Protein AF-I3D424-F1 (afdb_monomer_lite)

Structure (mmCIF, N/CA/C/O backbone):
data_AF-I3D424-F1
#
_entry.id   AF-I3D424-F1
#
loop_
_atom_site.group_PDB
_atom_site.id
_atom_site.type_symbol
_atom_site.label_atom_id
_atom_site.label_alt_id
_atom_site.label_comp_id
_atom_site.label_asym_id
_atom_site.label_entity_id
_atom_site.label_seq_id
_atom_site.pdbx_PDB_ins_code
_atom_site.Cartn_x
_atom_site.Cartn_y
_atom_site.Cartn_z
_atom_site.occupancy
_atom_site.B_iso_or_equiv
_atom_site.auth_seq_id
_atom_site.auth_comp_id
_atom_site.auth_asym_id
_atom_site.auth_atom_id
_atom_site.pdbx_PDB_model_num
ATOM 1 N N . MET A 1 1 ? 16.142 0.818 13.910 1.00 38.66 1 MET A N 1
ATOM 2 C CA . MET A 1 1 ? 16.338 -0.243 12.897 1.00 38.66 1 M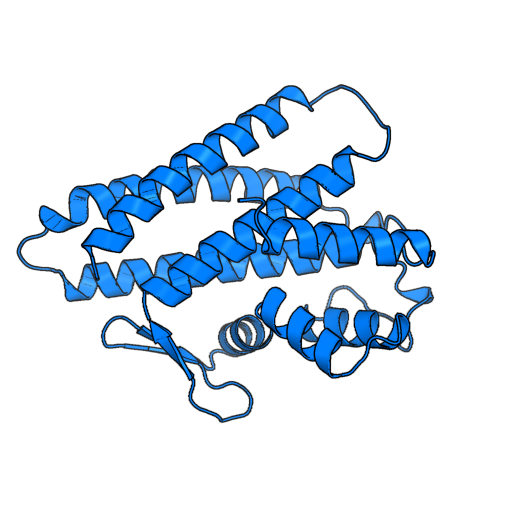ET A CA 1
ATOM 3 C C . MET A 1 1 ? 15.954 0.347 11.556 1.00 38.66 1 MET A C 1
ATOM 5 O O . MET A 1 1 ? 15.069 1.190 11.550 1.00 38.66 1 MET A O 1
ATOM 9 N N . ALA A 1 2 ? 16.638 -0.012 10.468 1.00 50.03 2 ALA A N 1
ATOM 10 C CA . ALA A 1 2 ? 16.189 0.390 9.136 1.00 50.03 2 ALA A CA 1
ATOM 11 C C . ALA A 1 2 ? 14.794 -0.201 8.895 1.00 50.03 2 ALA A C 1
ATOM 13 O O . ALA A 1 2 ? 14.579 -1.377 9.190 1.00 50.03 2 ALA A O 1
ATOM 14 N N . ASP A 1 3 ? 13.863 0.620 8.425 1.00 81.25 3 ASP A N 1
ATOM 15 C CA . ASP A 1 3 ? 12.502 0.193 8.125 1.00 81.25 3 ASP A CA 1
ATOM 16 C C . ASP A 1 3 ? 12.525 -0.850 6.992 1.00 81.25 3 ASP A C 1
ATOM 18 O O . ASP A 1 3 ? 12.982 -0.575 5.879 1.00 81.25 3 ASP A O 1
ATOM 22 N N . SER A 1 4 ? 12.095 -2.079 7.292 1.00 87.94 4 SER A N 1
ATOM 23 C CA . SER A 1 4 ? 12.144 -3.205 6.355 1.00 87.94 4 SER A CA 1
ATOM 24 C C . SER A 1 4 ? 11.227 -3.018 5.151 1.00 87.94 4 SER A C 1
ATOM 26 O O . SER A 1 4 ? 11.568 -3.483 4.064 1.00 87.94 4 SER A O 1
ATOM 28 N N . ASN A 1 5 ? 10.096 -2.329 5.324 1.00 91.38 5 ASN A N 1
ATOM 29 C CA . ASN A 1 5 ? 9.133 -2.075 4.254 1.00 91.38 5 ASN A CA 1
ATOM 30 C C . ASN A 1 5 ? 9.692 -1.050 3.270 1.00 91.38 5 ASN A C 1
ATOM 32 O O . ASN A 1 5 ? 9.680 -1.284 2.060 1.00 91.38 5 ASN A O 1
ATOM 36 N N . TYR A 1 6 ? 10.287 0.022 3.796 1.00 91.00 6 TYR A N 1
ATOM 37 C CA . TYR A 1 6 ? 11.022 1.008 3.007 1.00 91.00 6 TYR A CA 1
ATOM 38 C C . TYR A 1 6 ? 12.114 0.344 2.151 1.00 91.00 6 TYR A C 1
ATOM 40 O O . TYR A 1 6 ? 12.166 0.515 0.932 1.00 91.00 6 TYR A O 1
ATOM 48 N N . GLN A 1 7 ? 12.972 -0.472 2.777 1.00 91.06 7 GLN A N 1
ATOM 49 C CA . GLN A 1 7 ? 14.076 -1.138 2.076 1.00 91.06 7 GLN A CA 1
ATOM 50 C C . GLN A 1 7 ? 13.575 -2.136 1.027 1.00 91.06 7 GLN A C 1
ATOM 52 O O . GLN A 1 7 ? 14.129 -2.203 -0.070 1.00 91.06 7 GLN A O 1
ATOM 57 N N . ALA A 1 8 ? 12.510 -2.885 1.327 1.00 92.12 8 ALA A N 1
ATOM 58 C CA . ALA A 1 8 ? 11.913 -3.815 0.375 1.00 92.12 8 ALA A CA 1
ATOM 59 C C . ALA A 1 8 ? 11.399 -3.096 -0.881 1.00 92.12 8 ALA A C 1
ATOM 61 O O . ALA A 1 8 ? 11.635 -3.570 -1.992 1.00 92.12 8 ALA A O 1
ATOM 62 N N . VAL A 1 9 ? 10.749 -1.937 -0.725 1.00 94.75 9 VAL A N 1
ATOM 63 C CA . VAL A 1 9 ? 10.283 -1.138 -1.866 1.00 94.75 9 VAL A CA 1
ATOM 64 C C . VAL A 1 9 ? 11.445 -0.622 -2.700 1.00 94.75 9 VAL A C 1
ATOM 66 O O . VAL A 1 9 ? 11.409 -0.785 -3.917 1.00 94.75 9 VAL A O 1
ATOM 69 N N . LEU A 1 10 ? 12.498 -0.078 -2.081 1.00 92.56 10 LEU A N 1
ATOM 70 C CA . LEU A 1 10 ? 13.677 0.362 -2.832 1.00 92.56 10 LEU A CA 1
ATOM 71 C C . LEU A 1 10 ? 14.304 -0.775 -3.640 1.00 92.56 10 LEU A C 1
ATOM 73 O O . LEU A 1 10 ? 14.641 -0.580 -4.804 1.00 92.56 10 LEU A O 1
ATOM 77 N N . VAL A 1 11 ? 14.426 -1.972 -3.058 1.00 91.69 11 VAL A N 1
ATOM 78 C CA . VAL A 1 11 ? 14.934 -3.150 -3.778 1.00 91.69 11 VAL A CA 1
ATOM 79 C C . VAL A 1 11 ? 14.054 -3.473 -4.986 1.00 91.69 11 VAL A C 1
ATOM 81 O O . VAL A 1 11 ? 14.581 -3.654 -6.078 1.00 91.69 11 VAL A O 1
ATOM 84 N N . ILE A 1 12 ? 12.726 -3.483 -4.830 1.00 93.12 12 ILE A N 1
ATOM 85 C CA . ILE A 1 12 ? 11.792 -3.760 -5.934 1.00 93.12 12 ILE A CA 1
ATOM 86 C C . ILE A 1 12 ? 11.906 -2.704 -7.043 1.00 93.12 12 ILE A C 1
ATOM 88 O O . ILE A 1 12 ? 11.931 -3.054 -8.223 1.00 93.12 12 ILE A O 1
ATOM 92 N N . LEU A 1 13 ? 11.971 -1.419 -6.690 1.00 93.31 13 LEU A N 1
ATOM 93 C CA . LEU A 1 13 ? 12.069 -0.326 -7.662 1.00 93.31 13 LEU A CA 1
ATOM 94 C C . LEU A 1 13 ? 13.410 -0.348 -8.409 1.00 93.31 13 LEU A C 1
ATOM 96 O O . LEU A 1 13 ? 13.433 -0.243 -9.636 1.00 93.31 13 LEU A O 1
ATOM 100 N N . ASN A 1 14 ? 14.509 -0.585 -7.693 1.00 91.88 14 ASN A N 1
ATOM 101 C CA . ASN A 1 14 ? 15.835 -0.740 -8.288 1.00 91.88 14 ASN A CA 1
ATOM 102 C C . ASN A 1 14 ? 15.910 -1.973 -9.199 1.00 91.88 14 ASN A C 1
ATOM 104 O O . ASN A 1 14 ? 16.497 -1.907 -10.276 1.00 91.88 14 ASN A O 1
ATOM 108 N N . ASP A 1 15 ? 15.281 -3.085 -8.815 1.00 89.88 15 ASP A N 1
ATOM 109 C CA . ASP A 1 15 ? 15.173 -4.282 -9.650 1.00 89.88 15 ASP A CA 1
ATOM 110 C C . ASP A 1 15 ? 14.418 -3.992 -10.958 1.00 89.88 15 ASP A C 1
ATOM 112 O O . ASP A 1 15 ? 14.856 -4.409 -12.035 1.00 89.88 15 ASP A O 1
ATOM 116 N N . ILE A 1 16 ? 13.291 -3.271 -10.880 1.00 90.69 16 ILE A N 1
ATOM 117 C CA . ILE A 1 16 ? 12.498 -2.835 -12.043 1.00 90.69 16 ILE A CA 1
ATOM 118 C C . ILE A 1 16 ? 13.364 -1.998 -12.992 1.00 90.69 16 ILE A C 1
ATOM 120 O O . ILE A 1 16 ? 13.364 -2.238 -14.205 1.00 90.69 16 ILE A O 1
ATOM 124 N N . GLU A 1 17 ? 14.119 -1.039 -12.457 1.00 90.19 17 GLU A N 1
ATOM 125 C CA . GLU A 1 17 ? 15.008 -0.182 -13.240 1.00 90.19 17 GLU A CA 1
ATOM 126 C C . GLU A 1 17 ? 16.156 -0.973 -13.880 1.00 90.19 17 GLU A C 1
ATOM 128 O O . GLU A 1 17 ? 16.345 -0.910 -15.097 1.00 90.19 17 GLU A O 1
ATOM 133 N N . ALA A 1 18 ? 16.860 -1.793 -13.095 1.00 90.50 18 ALA A N 1
ATOM 134 C CA . ALA A 1 18 ? 17.986 -2.606 -13.553 1.00 90.50 18 ALA A CA 1
ATOM 135 C C . ALA A 1 18 ? 17.596 -3.604 -14.658 1.00 90.50 18 ALA A C 1
ATOM 137 O O . ALA A 1 18 ? 18.415 -3.940 -15.514 1.00 90.50 18 ALA A O 1
ATOM 138 N N . ASN A 1 19 ? 16.337 -4.051 -14.680 1.00 89.56 19 ASN A N 1
ATOM 139 C CA . ASN A 1 19 ? 15.798 -4.940 -15.712 1.00 89.56 19 ASN A CA 1
ATOM 140 C C . ASN A 1 19 ? 15.199 -4.193 -16.920 1.00 89.56 19 ASN A C 1
ATOM 142 O O . ASN A 1 19 ? 14.552 -4.809 -17.772 1.00 89.56 19 ASN A O 1
ATOM 146 N N . GLY A 1 20 ? 15.389 -2.871 -17.012 1.00 87.56 20 GLY A N 1
ATOM 147 C CA . GLY A 1 20 ? 14.910 -2.051 -18.126 1.00 87.56 20 GLY A CA 1
ATOM 148 C C . GLY A 1 20 ? 13.384 -1.974 -18.218 1.00 87.56 20 GLY A C 1
ATOM 149 O O . GLY A 1 20 ? 12.838 -1.710 -19.293 1.00 87.56 20 GLY A O 1
ATOM 150 N N . LEU A 1 21 ? 12.679 -2.240 -17.113 1.00 90.88 21 LEU A N 1
ATOM 151 C CA . LEU A 1 21 ? 11.226 -2.099 -17.038 1.00 90.88 21 LEU A CA 1
ATOM 152 C C . LEU A 1 21 ? 10.803 -0.671 -16.721 1.00 90.88 21 LEU A C 1
ATOM 154 O O . LEU A 1 21 ? 9.616 -0.377 -16.816 1.00 90.88 21 LEU A O 1
ATOM 158 N N . TYR A 1 22 ? 11.734 0.214 -16.378 1.00 91.31 22 TYR A N 1
ATOM 159 C CA . TYR A 1 22 ? 11.435 1.621 -16.179 1.00 91.31 22 TYR A CA 1
ATOM 160 C C . TYR A 1 22 ? 11.108 2.328 -17.502 1.00 91.31 22 TYR A C 1
ATOM 162 O O . TYR A 1 22 ? 11.844 2.239 -18.488 1.00 91.31 22 TYR A O 1
ATOM 170 N N . LYS A 1 23 ? 10.000 3.067 -17.511 1.00 88.25 23 LYS A N 1
ATOM 171 C CA . LYS A 1 23 ? 9.660 4.068 -18.523 1.00 88.25 23 LYS A CA 1
ATOM 172 C C . LYS A 1 23 ? 8.665 5.044 -17.919 1.00 88.25 23 LYS A C 1
ATOM 174 O O . LYS A 1 23 ? 7.568 4.643 -17.556 1.00 88.25 23 LYS A O 1
ATOM 179 N N . PHE A 1 24 ? 9.019 6.325 -17.913 1.00 89.06 24 PHE A N 1
ATOM 180 C CA . PHE A 1 24 ? 8.100 7.378 -17.501 1.00 89.06 24 PHE A CA 1
ATOM 181 C C . PHE A 1 24 ? 6.961 7.563 -18.519 1.00 89.06 24 PHE A C 1
ATOM 183 O O . PHE A 1 24 ? 7.176 8.015 -19.650 1.00 89.06 24 PHE A O 1
ATOM 190 N N . ASN A 1 25 ? 5.742 7.231 -18.110 1.00 85.94 25 ASN A N 1
ATOM 191 C CA . ASN A 1 25 ? 4.521 7.344 -18.894 1.00 85.94 25 ASN A CA 1
ATOM 192 C C . ASN A 1 25 ? 3.802 8.651 -18.546 1.00 85.94 25 ASN A C 1
ATOM 194 O O . ASN A 1 25 ? 3.043 8.728 -17.583 1.00 85.94 25 ASN A O 1
ATOM 198 N N . LYS A 1 26 ? 4.023 9.680 -19.371 1.00 85.19 26 LYS A N 1
ATOM 199 C CA . LYS A 1 26 ? 3.403 11.009 -19.209 1.00 85.19 26 LYS A CA 1
ATOM 200 C C . LYS A 1 26 ? 1.873 10.986 -19.212 1.00 85.19 26 LYS A C 1
ATOM 202 O O . LYS A 1 2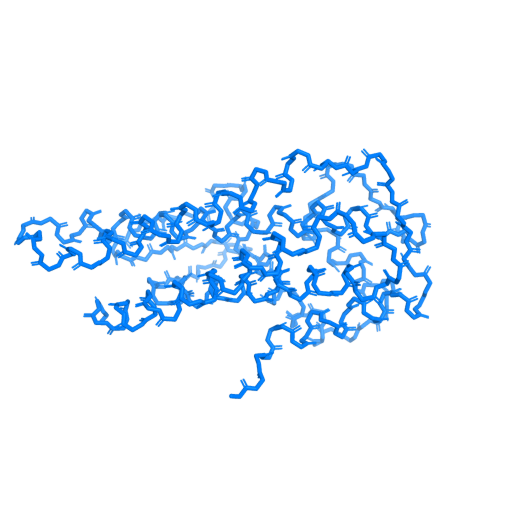6 ? 1.274 11.869 -18.623 1.00 85.19 26 LYS A O 1
ATOM 207 N N . GLU A 1 27 ? 1.269 10.006 -19.877 1.00 86.88 27 GLU A N 1
ATOM 208 C CA . GLU A 1 27 ? -0.188 9.837 -19.951 1.00 86.88 27 GLU A CA 1
ATOM 209 C C . GLU A 1 27 ? -0.823 9.595 -18.577 1.00 86.88 27 GLU A C 1
ATOM 211 O O . GLU A 1 27 ? -1.897 10.112 -18.305 1.00 86.88 27 GLU A O 1
ATOM 216 N N . TYR A 1 28 ? -0.127 8.880 -17.689 1.00 85.88 28 TYR A N 1
ATOM 217 C CA . TYR A 1 28 ? -0.598 8.605 -16.329 1.00 85.88 28 TYR A CA 1
ATOM 218 C C . TYR A 1 28 ? -0.073 9.613 -15.299 1.00 85.88 28 TYR A C 1
ATOM 220 O O . TYR A 1 28 ? -0.350 9.476 -14.108 1.00 85.88 28 TYR A O 1
ATOM 228 N N . HIS A 1 29 ? 0.726 10.596 -15.729 1.00 86.62 29 HIS A N 1
ATOM 229 C CA . HIS A 1 29 ? 1.317 11.578 -14.831 1.00 86.62 29 HIS A CA 1
ATOM 230 C C . HIS A 1 29 ? 0.291 12.644 -14.448 1.00 86.62 29 HIS A C 1
ATOM 232 O O . HIS A 1 29 ? -0.163 13.421 -15.285 1.00 86.62 29 HIS A O 1
ATOM 238 N N . ASP A 1 30 ? -0.013 12.697 -13.158 1.00 86.19 30 ASP A N 1
ATOM 239 C CA . ASP A 1 30 ? -1.069 13.518 -12.578 1.00 86.19 30 ASP A CA 1
ATOM 240 C C . ASP A 1 30 ? -0.497 14.286 -11.377 1.00 86.19 30 ASP A C 1
ATOM 242 O O . ASP A 1 30 ? -0.632 13.871 -10.228 1.00 86.19 30 ASP A O 1
ATOM 246 N N . GLU A 1 31 ? 0.247 15.365 -11.654 1.00 85.62 31 GLU A N 1
ATOM 247 C CA . GLU A 1 31 ? 0.952 16.150 -10.621 1.00 85.62 31 GLU A CA 1
ATOM 248 C C . GLU A 1 31 ? -0.016 16.665 -9.546 1.00 85.62 31 GLU A C 1
ATOM 250 O O . GLU A 1 31 ? 0.303 16.624 -8.358 1.00 85.62 31 GLU A O 1
ATOM 255 N N . GLU A 1 32 ? -1.211 17.099 -9.952 1.00 88.81 32 GLU A N 1
ATOM 256 C CA . GLU A 1 32 ? -2.235 17.613 -9.043 1.00 88.81 32 GLU A CA 1
ATOM 257 C C . GLU A 1 32 ? -2.730 16.528 -8.081 1.00 88.81 32 GLU A C 1
ATOM 259 O O . GLU A 1 32 ? -2.816 16.779 -6.879 1.00 88.81 32 GLU A O 1
ATOM 264 N N . PHE A 1 33 ? -2.963 15.301 -8.558 1.00 90.38 33 PHE A N 1
ATOM 265 C CA . PHE A 1 33 ? -3.297 14.178 -7.682 1.00 90.38 33 PHE A CA 1
ATOM 266 C C . PHE A 1 33 ? -2.232 13.929 -6.609 1.00 90.38 33 PHE A C 1
ATOM 268 O O . PHE A 1 33 ? -2.583 13.761 -5.441 1.00 90.38 33 PHE A O 1
ATOM 275 N N . PHE A 1 34 ? -0.942 13.915 -6.967 1.00 87.94 34 PHE A N 1
ATOM 276 C CA . PHE A 1 34 ? 0.122 13.663 -5.985 1.00 87.94 34 PHE A CA 1
ATOM 277 C C . PHE A 1 34 ? 0.274 14.813 -4.989 1.00 87.94 34 PHE A C 1
ATOM 279 O O . PHE A 1 34 ? 0.446 14.551 -3.800 1.00 87.94 34 PHE A O 1
ATOM 286 N N . ILE A 1 35 ? 0.161 16.068 -5.438 1.00 86.50 35 ILE A N 1
ATOM 287 C CA . ILE A 1 35 ? 0.154 17.234 -4.541 1.00 86.50 35 ILE A CA 1
ATOM 288 C C . ILE A 1 35 ? -1.008 17.123 -3.548 1.00 86.50 35 ILE A C 1
ATOM 290 O O . ILE A 1 35 ? -0.788 17.187 -2.339 1.00 86.50 35 ILE A O 1
ATOM 294 N N . ASN A 1 36 ? -2.220 16.867 -4.046 1.00 90.62 36 ASN A N 1
ATOM 295 C CA . ASN A 1 36 ? -3.409 16.713 -3.212 1.00 90.62 36 ASN A CA 1
ATOM 296 C C . ASN A 1 36 ? -3.266 15.545 -2.226 1.00 90.62 36 ASN A C 1
ATOM 298 O O . ASN A 1 36 ? -3.691 15.650 -1.077 1.00 90.62 36 ASN A O 1
ATOM 302 N N . PHE A 1 37 ? -2.648 14.438 -2.646 1.00 93.00 37 PHE A N 1
ATOM 303 C CA . PHE A 1 37 ? -2.413 13.295 -1.771 1.00 93.00 37 PHE A CA 1
ATOM 304 C C . PHE A 1 37 ? -1.422 13.610 -0.643 1.00 93.00 37 PHE A C 1
ATOM 306 O O . PHE A 1 37 ? -1.684 13.264 0.506 1.00 93.00 37 PHE A O 1
ATOM 313 N N . ILE A 1 38 ? -0.321 14.304 -0.938 1.00 87.88 38 ILE A N 1
ATOM 314 C CA . ILE A 1 38 ? 0.661 14.721 0.075 1.00 87.88 38 ILE A CA 1
ATOM 315 C C . ILE A 1 38 ? 0.011 15.668 1.099 1.00 87.88 38 ILE A C 1
ATOM 317 O O . ILE A 1 38 ? 0.221 15.540 2.309 1.00 87.88 38 ILE A O 1
ATOM 321 N N . GLU A 1 39 ? -0.822 16.604 0.639 1.00 88.44 39 GLU A N 1
ATOM 322 C CA . GLU A 1 39 ? -1.582 17.492 1.526 1.00 88.44 39 GLU A CA 1
ATOM 323 C C . GLU A 1 39 ? -2.615 16.733 2.370 1.00 88.44 39 GLU A C 1
ATOM 325 O O . GLU A 1 39 ? -2.766 17.013 3.569 1.00 88.44 39 GLU A O 1
ATOM 330 N N . PHE A 1 40 ? -3.295 15.750 1.771 1.00 91.00 40 PHE A N 1
ATOM 331 C CA . PHE A 1 40 ? -4.183 14.830 2.476 1.00 91.00 40 PHE A CA 1
ATOM 332 C C . PHE A 1 40 ? -3.430 14.072 3.568 1.00 91.00 40 PHE A C 1
ATOM 334 O O . PHE A 1 40 ? -3.885 14.071 4.707 1.00 91.00 40 PHE A O 1
ATOM 341 N N . GLU A 1 41 ? -2.278 13.475 3.264 1.00 89.25 41 GLU A N 1
ATOM 342 C CA . GLU A 1 41 ? -1.503 12.677 4.214 1.00 89.25 41 GLU A CA 1
ATOM 343 C C . GLU A 1 41 ? -1.097 13.512 5.436 1.00 89.25 41 GLU A C 1
ATOM 345 O O . GLU A 1 41 ? -1.269 13.091 6.587 1.00 89.25 41 GLU A O 1
ATOM 350 N N . LYS A 1 42 ? -0.645 14.748 5.191 1.00 86.31 42 LYS A N 1
ATOM 351 C CA . LYS A 1 42 ? -0.282 15.701 6.245 1.00 86.31 42 LYS A CA 1
ATOM 352 C C . LYS A 1 42 ? -1.489 16.096 7.082 1.00 86.31 42 LYS A C 1
ATOM 354 O O . LYS A 1 42 ? -1.409 16.145 8.310 1.00 86.31 42 LYS A O 1
ATOM 359 N N . SER A 1 43 ? -2.608 16.401 6.436 1.00 88.12 43 SER A N 1
ATOM 360 C CA . SER A 1 43 ? -3.826 16.825 7.128 1.00 88.12 43 SER A CA 1
ATOM 361 C C . SER A 1 43 ? -4.443 15.686 7.935 1.00 88.12 43 SER A C 1
ATOM 363 O O . SER A 1 43 ? -4.833 15.894 9.086 1.00 88.12 43 SER A O 1
ATOM 365 N N . PHE A 1 44 ? -4.493 14.485 7.357 1.00 89.81 44 PHE A N 1
ATOM 366 C CA . PHE A 1 44 ? -4.989 13.277 7.999 1.00 89.81 44 PHE A CA 1
ATOM 367 C C . PHE A 1 44 ? -4.163 12.958 9.234 1.00 89.81 44 PHE A C 1
ATOM 369 O O . PHE A 1 44 ? -4.728 12.883 10.317 1.00 89.81 44 PHE A O 1
ATOM 376 N N . THR A 1 45 ? -2.839 12.854 9.106 1.00 83.75 45 THR A N 1
ATOM 377 C CA . THR A 1 45 ? -1.976 12.464 10.227 1.00 83.75 45 THR A CA 1
ATOM 378 C C . THR A 1 45 ? -2.108 13.440 11.396 1.00 83.75 45 THR A C 1
ATOM 380 O O . THR A 1 45 ? -2.384 13.022 12.518 1.00 83.75 45 THR A O 1
ATOM 383 N N . ASN A 1 46 ? -2.042 14.746 11.124 1.00 84.12 46 ASN A N 1
ATOM 384 C CA . ASN A 1 46 ? -2.240 15.785 12.138 1.00 84.12 46 ASN A CA 1
ATOM 385 C C . ASN A 1 46 ? -3.616 15.718 12.816 1.00 84.12 46 ASN A C 1
ATOM 387 O O . ASN A 1 46 ? -3.746 15.966 14.018 1.00 84.12 46 ASN A O 1
ATOM 391 N N . SER A 1 47 ? -4.670 15.477 12.037 1.00 85.69 47 SER A N 1
ATOM 392 C CA . SER A 1 47 ? -6.044 15.504 12.545 1.00 85.69 47 SER A CA 1
ATOM 393 C C . SER A 1 47 ? -6.366 14.231 13.313 1.00 85.69 47 SER A C 1
ATOM 395 O O . SER A 1 47 ? -6.922 14.299 14.407 1.00 85.69 47 SER A O 1
ATOM 397 N N . PHE A 1 48 ? -5.968 13.084 12.771 1.00 86.50 48 PHE A N 1
ATOM 398 C CA . PHE A 1 48 ? -6.147 11.778 13.380 1.00 86.50 48 PHE A CA 1
ATOM 399 C C . PHE A 1 48 ? -5.361 11.672 14.684 1.00 86.50 48 PHE A C 1
ATOM 401 O O . PHE A 1 48 ? -5.920 11.242 15.688 1.00 86.50 48 PHE A O 1
ATOM 408 N N . GLU A 1 49 ? -4.129 12.193 14.726 1.00 81.69 49 GLU A N 1
ATOM 409 C CA . GLU A 1 49 ? -3.377 12.320 15.971 1.00 81.69 49 GLU A CA 1
ATOM 410 C C . GLU A 1 49 ? -4.197 13.064 17.023 1.00 81.69 49 GLU A C 1
ATOM 412 O O . GLU A 1 49 ? -4.430 12.510 18.092 1.00 81.69 49 GLU A O 1
ATOM 417 N N . LYS A 1 50 ? -4.700 14.270 16.713 1.00 82.50 50 LYS A N 1
ATOM 418 C CA . LYS A 1 50 ? -5.526 15.087 17.626 1.00 82.50 50 LYS A CA 1
ATOM 419 C C . LYS A 1 50 ? -6.771 14.362 18.128 1.00 82.50 50 LYS A C 1
ATOM 421 O O . LYS A 1 50 ? -7.115 14.536 19.297 1.00 82.50 50 LYS A O 1
ATOM 426 N N . VAL A 1 51 ? -7.442 13.595 17.268 1.00 81.00 51 VAL A N 1
ATOM 427 C CA . VAL A 1 51 ? -8.604 12.778 17.649 1.00 81.00 51 VAL A CA 1
ATOM 428 C C . VAL A 1 51 ? -8.179 11.712 18.654 1.00 81.00 51 VAL A C 1
ATOM 430 O O . VAL A 1 51 ? -8.730 11.654 19.750 1.00 81.00 51 VAL A O 1
ATOM 433 N N . ILE A 1 52 ? -7.130 10.954 18.335 1.00 77.75 52 ILE A N 1
ATOM 434 C CA . ILE A 1 52 ? -6.589 9.910 19.206 1.00 77.75 52 ILE A CA 1
ATOM 435 C C . ILE A 1 52 ? -6.071 10.486 20.534 1.00 77.75 52 ILE A C 1
ATOM 437 O O . ILE A 1 52 ? -6.267 9.875 21.576 1.00 77.75 52 ILE A O 1
ATOM 441 N N . GLN A 1 53 ? -5.483 11.691 20.569 1.00 76.75 53 GLN A N 1
ATOM 442 C CA . GLN A 1 53 ? -5.046 12.303 21.839 1.00 76.75 53 GLN A CA 1
ATOM 443 C C . GLN A 1 53 ? -6.203 12.597 22.798 1.00 76.75 53 GLN A C 1
ATOM 445 O O . GLN A 1 53 ? -5.980 12.721 23.999 1.00 76.75 53 GLN A O 1
ATOM 450 N N . LYS A 1 54 ? -7.402 12.806 22.258 1.00 78.19 54 LYS A N 1
ATOM 451 C CA . LYS A 1 54 ? -8.587 13.195 23.021 1.00 78.19 54 LYS A CA 1
ATOM 452 C C . LYS A 1 54 ? -9.496 12.012 23.319 1.00 78.19 54 LYS A C 1
ATOM 454 O O . LYS A 1 54 ? -10.529 12.222 23.937 1.00 78.19 54 LYS A O 1
ATOM 459 N N . ILE A 1 55 ? -9.123 10.804 22.903 1.00 73.50 55 ILE A N 1
ATOM 460 C CA . ILE A 1 55 ? -9.972 9.616 22.985 1.00 73.50 55 ILE A CA 1
ATOM 461 C C . ILE A 1 55 ? -10.424 9.306 24.419 1.00 73.50 55 ILE A C 1
ATOM 463 O O . ILE A 1 55 ? -11.601 9.048 24.642 1.00 73.50 55 ILE A O 1
ATOM 467 N N . ASP A 1 56 ? -9.532 9.471 25.400 1.00 66.69 56 ASP A N 1
ATOM 468 C CA . ASP A 1 56 ? -9.829 9.256 26.822 1.00 66.69 56 ASP A CA 1
ATOM 469 C C . ASP A 1 56 ? -10.806 10.298 27.396 1.00 66.69 56 ASP A C 1
ATOM 471 O O . ASP A 1 56 ? -11.397 10.080 28.448 1.00 66.69 56 ASP A O 1
ATOM 475 N N . ALA A 1 57 ? -10.988 11.438 26.719 1.00 73.69 57 ALA A N 1
ATOM 476 C CA . ALA A 1 57 ? -11.933 12.474 27.134 1.00 73.69 57 ALA A CA 1
ATOM 477 C C . ALA A 1 57 ? -13.381 12.167 26.711 1.00 73.69 57 ALA A C 1
ATOM 479 O O . ALA A 1 57 ? -14.301 12.866 27.135 1.00 73.69 57 ALA A O 1
ATOM 480 N N . PHE A 1 58 ? -13.599 11.145 25.880 1.00 69.56 58 PHE A N 1
ATOM 481 C CA . PHE A 1 58 ? -14.927 10.702 25.473 1.00 69.56 58 PHE A CA 1
ATOM 482 C C . PHE A 1 58 ? -15.396 9.563 26.393 1.00 69.56 58 PHE A C 1
ATOM 484 O O . PHE A 1 58 ? -15.359 8.389 26.037 1.00 69.56 58 PHE A O 1
ATOM 491 N N . GLU A 1 59 ? -15.838 9.908 27.606 1.00 60.78 59 GLU A N 1
ATOM 492 C CA . GLU A 1 59 ? -16.193 8.951 28.673 1.00 60.78 59 GLU A CA 1
ATOM 493 C C . GLU A 1 59 ? -17.364 7.988 28.339 1.00 60.78 59 GLU A C 1
ATOM 495 O O . GLU A 1 59 ? -17.607 7.056 29.102 1.00 60.78 59 GLU A O 1
ATOM 500 N N . THR A 1 60 ? -18.104 8.175 27.232 1.00 58.56 60 THR A N 1
ATOM 501 C CA . THR A 1 60 ? -19.349 7.420 26.937 1.00 58.56 60 THR A CA 1
ATOM 502 C C . THR A 1 60 ? -19.518 6.887 25.501 1.00 58.56 60 THR A C 1
ATOM 504 O O . THR A 1 60 ? -20.548 6.282 25.227 1.00 58.56 60 THR A O 1
ATOM 507 N N . GLU A 1 61 ? -18.527 7.018 24.608 1.00 68.81 61 GLU A N 1
ATOM 508 C CA . GLU A 1 61 ? -18.666 6.694 23.161 1.00 68.81 61 GLU A CA 1
ATOM 509 C C . GLU A 1 61 ? -17.492 5.856 22.610 1.00 68.81 61 GLU A C 1
ATOM 511 O O . GLU A 1 61 ? -17.010 6.044 21.490 1.00 68.81 61 GLU A O 1
ATOM 516 N N . LYS A 1 62 ? -16.949 4.950 23.433 1.00 72.62 62 LYS A N 1
ATOM 517 C CA . LYS A 1 62 ? -15.730 4.201 23.084 1.00 72.62 62 LYS A CA 1
ATOM 518 C C . LYS A 1 62 ? -15.904 3.371 21.805 1.00 72.62 62 LYS A C 1
ATOM 520 O O . LYS A 1 62 ? -14.998 3.353 20.975 1.00 72.62 62 LYS A O 1
ATOM 525 N N . ASP A 1 63 ? -17.054 2.726 21.622 1.00 78.81 63 ASP A N 1
ATOM 526 C CA . ASP A 1 63 ? -17.306 1.853 20.471 1.00 78.81 63 ASP A CA 1
ATOM 527 C C . ASP A 1 63 ? -17.452 2.654 19.167 1.00 78.81 63 ASP A C 1
ATOM 529 O O . ASP A 1 63 ? -16.913 2.263 18.128 1.00 78.81 63 ASP A O 1
ATOM 533 N N . GLU A 1 64 ? -18.105 3.816 19.217 1.00 81.81 64 GLU A N 1
ATOM 534 C CA . GLU A 1 64 ? -18.244 4.740 18.090 1.00 81.81 64 GLU A CA 1
ATOM 535 C C . GLU A 1 64 ? -16.889 5.302 17.655 1.00 81.81 64 GLU A C 1
ATOM 537 O O . GLU A 1 64 ? -16.603 5.411 16.458 1.00 81.81 64 GLU A O 1
ATOM 542 N N . ILE A 1 65 ? -16.023 5.624 18.615 1.00 81.19 65 ILE A N 1
ATOM 543 C CA . ILE A 1 65 ? -14.696 6.159 18.315 1.00 81.19 65 ILE A CA 1
ATOM 544 C C . ILE A 1 65 ? -13.786 5.076 17.750 1.00 81.19 65 ILE A C 1
ATOM 546 O O . ILE A 1 65 ? -13.046 5.335 16.800 1.00 81.19 65 ILE A O 1
ATOM 550 N N . VAL A 1 66 ? -13.852 3.855 18.282 1.00 81.94 66 VAL A N 1
ATOM 551 C CA . VAL A 1 66 ? -13.114 2.725 17.714 1.00 81.94 66 VAL A CA 1
ATOM 552 C C . VAL A 1 66 ? -13.601 2.445 16.288 1.00 81.94 66 VAL A C 1
ATOM 554 O O . VAL A 1 66 ? -12.775 2.272 15.392 1.00 81.94 66 VAL A O 1
ATOM 557 N N . PHE A 1 67 ? -14.913 2.479 16.031 1.00 86.69 67 PHE A N 1
ATOM 558 C CA . PHE A 1 67 ? -15.450 2.370 14.672 1.00 86.69 67 PHE A CA 1
ATOM 559 C C . PHE A 1 67 ? -14.894 3.466 13.751 1.00 86.69 67 PHE A C 1
ATOM 561 O O . PHE A 1 67 ? -14.415 3.169 12.653 1.00 86.69 67 PHE A O 1
ATOM 568 N N . PHE A 1 68 ? -14.906 4.724 14.203 1.00 87.19 68 PHE A N 1
ATOM 569 C CA . PHE A 1 68 ? -14.341 5.848 13.458 1.00 87.19 68 PHE A CA 1
ATOM 570 C C . PHE A 1 68 ? -12.845 5.658 13.175 1.00 87.19 68 PHE A C 1
ATOM 572 O O . PHE A 1 68 ? -12.398 5.925 12.057 1.00 87.19 68 PHE A O 1
ATOM 579 N N . ALA A 1 69 ? -12.075 5.176 14.153 1.00 87.75 69 ALA A N 1
ATOM 580 C CA . ALA A 1 69 ? -10.647 4.920 14.012 1.00 87.75 69 ALA A CA 1
ATOM 581 C C . ALA A 1 69 ? -10.367 3.830 12.971 1.00 87.75 69 ALA A C 1
ATOM 583 O O . ALA A 1 69 ? -9.574 4.055 12.055 1.00 87.75 69 ALA A O 1
ATOM 584 N N . VAL A 1 70 ? -11.076 2.699 13.052 1.00 90.69 70 VAL A N 1
ATOM 585 C CA . VAL A 1 70 ? -10.962 1.598 12.083 1.00 90.69 70 VAL A CA 1
ATOM 586 C C . VAL A 1 70 ? -11.329 2.074 10.679 1.00 90.69 70 VAL A C 1
ATOM 588 O O . VAL A 1 70 ? -10.568 1.865 9.737 1.00 90.69 70 VAL A O 1
ATOM 591 N N . TYR A 1 71 ? -12.459 2.767 10.522 1.00 91.94 71 TYR A N 1
ATOM 592 C CA . TYR A 1 71 ? -12.885 3.274 9.218 1.00 91.94 71 TYR A CA 1
ATOM 593 C C . TYR A 1 71 ? -11.881 4.280 8.633 1.00 91.94 71 TYR A C 1
ATOM 595 O O . TYR A 1 71 ? -11.543 4.215 7.450 1.00 91.94 71 TYR A O 1
ATOM 603 N N . SER A 1 72 ? -11.360 5.184 9.464 1.00 92.50 72 SER A N 1
ATOM 604 C CA . SER A 1 72 ? -10.392 6.201 9.044 1.00 92.50 72 SER A CA 1
ATOM 605 C C . SER A 1 72 ? -9.064 5.587 8.604 1.00 92.50 72 SER A C 1
ATOM 607 O O . SER A 1 72 ? -8.550 5.952 7.547 1.00 92.50 72 SER A O 1
ATOM 609 N N . LEU A 1 73 ? -8.520 4.635 9.370 1.00 92.69 73 LEU A N 1
ATOM 610 C CA . LEU A 1 73 ? -7.285 3.936 9.005 1.00 92.69 73 LEU A CA 1
ATOM 611 C C . LEU A 1 73 ? -7.477 3.059 7.764 1.00 92.69 73 LEU A C 1
ATOM 613 O O . LEU A 1 73 ? -6.620 3.063 6.885 1.00 92.69 73 LEU A O 1
ATOM 617 N N . MET A 1 74 ? -8.631 2.400 7.621 1.00 95.00 74 MET A N 1
ATOM 618 C CA . MET A 1 74 ? -8.970 1.635 6.417 1.00 95.00 74 MET A CA 1
ATOM 619 C C . MET A 1 74 ? -8.920 2.518 5.165 1.00 95.00 74 MET A C 1
ATOM 621 O O . MET A 1 74 ? -8.327 2.135 4.153 1.00 95.00 74 MET A O 1
ATOM 625 N N . LEU A 1 75 ? -9.521 3.710 5.229 1.00 94.56 75 LEU A N 1
ATOM 626 C CA . LEU A 1 75 ? -9.474 4.669 4.128 1.00 94.56 75 LEU A CA 1
ATOM 627 C C . LEU A 1 75 ? -8.056 5.182 3.877 1.00 94.56 75 LEU A C 1
ATOM 629 O O . LEU A 1 75 ? -7.651 5.263 2.721 1.00 94.56 75 LEU A O 1
ATOM 633 N N . TYR A 1 76 ? -7.295 5.490 4.927 1.00 94.75 76 TYR A N 1
ATOM 634 C CA . TYR A 1 76 ? -5.908 5.937 4.803 1.00 94.75 76 TYR A CA 1
ATOM 635 C C . TYR A 1 76 ? -5.037 4.898 4.086 1.00 94.75 76 TYR A C 1
ATOM 637 O O . TYR A 1 76 ? -4.366 5.238 3.108 1.00 94.75 76 TYR A O 1
ATOM 645 N N . VAL A 1 77 ? -5.113 3.628 4.505 1.00 96.44 77 VAL A N 1
ATOM 646 C CA . VAL A 1 77 ? -4.416 2.508 3.857 1.00 96.44 77 VAL A CA 1
ATOM 647 C C . VAL A 1 77 ? -4.846 2.393 2.397 1.00 96.44 77 VAL A C 1
ATOM 649 O O . VAL A 1 77 ? -4.010 2.411 1.495 1.00 96.44 77 VAL A O 1
ATOM 652 N N . ASN A 1 78 ? -6.153 2.353 2.132 1.00 96.62 78 ASN A N 1
ATOM 653 C CA . ASN A 1 78 ? -6.670 2.210 0.774 1.00 96.62 78 ASN A CA 1
ATOM 654 C C . ASN A 1 78 ? -6.245 3.366 -0.156 1.00 96.62 78 ASN A C 1
ATOM 656 O O . ASN A 1 78 ? -5.925 3.116 -1.319 1.00 96.62 78 ASN A O 1
ATOM 660 N N . SER A 1 79 ? -6.194 4.604 0.341 1.00 96.50 79 SER A N 1
ATOM 661 C CA . SER A 1 79 ? -5.725 5.764 -0.429 1.00 96.50 79 SER A CA 1
ATOM 662 C C . SER A 1 79 ? -4.246 5.642 -0.816 1.00 96.50 79 SER A C 1
ATOM 664 O O . SER A 1 79 ? -3.899 5.918 -1.962 1.00 96.50 79 SER A O 1
ATOM 666 N N . HIS A 1 80 ? -3.375 5.146 0.071 1.00 97.38 80 HIS A N 1
ATOM 667 C CA . HIS A 1 80 ? -1.970 4.885 -0.284 1.00 97.38 80 HIS A CA 1
ATOM 668 C C . HIS A 1 80 ? -1.843 3.797 -1.353 1.00 97.38 80 HIS A C 1
ATOM 670 O O . HIS A 1 80 ? -1.071 3.933 -2.299 1.00 97.38 80 HIS A O 1
ATOM 676 N N . LEU A 1 81 ? -2.641 2.731 -1.259 1.00 97.81 81 LEU A N 1
ATOM 677 C CA . LEU A 1 81 ? -2.631 1.664 -2.261 1.00 97.81 81 LEU A CA 1
ATOM 678 C C . LEU A 1 81 ? -3.080 2.172 -3.645 1.00 97.81 81 LEU A C 1
ATOM 680 O O . LEU A 1 81 ? -2.562 1.711 -4.663 1.00 97.81 81 LEU A O 1
ATOM 684 N N . GLN A 1 82 ? -3.983 3.158 -3.707 1.00 95.19 82 GLN A N 1
ATOM 685 C CA . GLN A 1 82 ? -4.323 3.851 -4.959 1.00 95.19 82 GLN A CA 1
ATOM 686 C C . GLN A 1 82 ? -3.153 4.682 -5.501 1.00 95.19 82 GLN A C 1
ATOM 688 O O . GLN A 1 82 ? -2.900 4.680 -6.707 1.00 95.19 82 GLN A O 1
ATOM 693 N N . VAL A 1 83 ? -2.411 5.359 -4.624 1.00 95.75 83 VAL A N 1
ATOM 694 C CA . VAL A 1 83 ? -1.200 6.101 -5.003 1.00 95.75 83 VAL A CA 1
ATOM 695 C C . VAL A 1 83 ? -0.136 5.163 -5.553 1.00 95.75 83 VAL A C 1
ATOM 697 O O . VAL A 1 83 ? 0.450 5.468 -6.587 1.00 95.75 83 VAL A O 1
ATOM 700 N N . PHE A 1 84 ? 0.074 3.998 -4.937 1.00 97.00 84 PHE A N 1
ATOM 701 C CA . PHE A 1 84 ? 1.012 2.994 -5.446 1.00 97.00 84 PHE A CA 1
ATOM 702 C C . PHE A 1 84 ? 0.617 2.499 -6.828 1.00 97.00 84 PHE A C 1
ATOM 704 O O . PHE A 1 84 ? 1.469 2.370 -7.703 1.00 97.00 84 PHE A O 1
ATOM 711 N N . GLU A 1 85 ? -0.673 2.249 -7.044 1.00 95.62 85 GLU A N 1
ATOM 712 C CA . GLU A 1 85 ? -1.186 1.864 -8.352 1.00 95.62 85 GLU A CA 1
ATOM 713 C C . GLU A 1 85 ? -0.861 2.929 -9.410 1.00 95.62 85 GLU A C 1
ATOM 715 O O . GLU A 1 85 ? -0.256 2.610 -10.437 1.00 95.62 85 GLU A O 1
ATOM 720 N N . LYS A 1 86 ? -1.181 4.204 -9.136 1.00 94.69 86 LYS A N 1
ATOM 721 C CA . LYS A 1 86 ? -0.861 5.320 -10.041 1.00 94.69 86 LYS A CA 1
ATOM 722 C C . LYS A 1 86 ? 0.645 5.475 -10.258 1.00 94.69 86 LYS A C 1
ATOM 724 O O . LYS A 1 86 ? 1.089 5.608 -11.395 1.00 94.69 86 LYS A O 1
ATOM 729 N N . PHE A 1 87 ? 1.441 5.411 -9.195 1.00 94.62 87 PHE A N 1
ATOM 730 C CA . PHE A 1 87 ? 2.895 5.531 -9.265 1.00 94.62 87 PHE A CA 1
ATOM 731 C C . PHE A 1 87 ? 3.504 4.447 -10.160 1.00 94.62 87 PHE A C 1
ATOM 733 O O . PHE A 1 87 ? 4.254 4.751 -11.087 1.00 94.62 87 PHE A O 1
ATOM 740 N N . LEU A 1 88 ? 3.120 3.182 -9.963 1.00 94.75 88 LEU A N 1
ATOM 741 C CA . LEU A 1 88 ? 3.595 2.077 -10.794 1.00 94.75 88 LEU A CA 1
ATOM 742 C C . LEU A 1 88 ? 3.154 2.235 -12.262 1.00 94.75 88 LEU A C 1
ATOM 744 O O . LEU A 1 88 ? 3.932 1.904 -13.158 1.00 94.75 88 LEU A O 1
ATOM 748 N N . LYS A 1 89 ? 1.952 2.772 -12.534 1.00 93.31 89 LYS A N 1
ATOM 749 C CA . LYS A 1 89 ? 1.484 3.056 -13.908 1.00 93.31 89 LYS A CA 1
ATOM 750 C C . LYS A 1 89 ? 2.368 4.101 -14.584 1.00 93.31 89 LYS A C 1
ATOM 752 O O . LYS A 1 89 ? 2.676 3.977 -15.769 1.00 93.31 89 LYS A O 1
ATOM 757 N N . ILE A 1 90 ? 2.833 5.090 -13.826 1.00 92.31 90 ILE A N 1
ATOM 758 C CA . ILE A 1 90 ? 3.737 6.131 -14.318 1.00 92.31 90 ILE A CA 1
ATOM 759 C C . ILE A 1 90 ? 5.118 5.570 -14.637 1.00 92.31 90 ILE A C 1
ATOM 761 O O . ILE A 1 90 ? 5.669 5.930 -15.670 1.00 92.31 90 ILE A O 1
ATOM 765 N N . ILE A 1 91 ? 5.696 4.725 -13.781 1.00 92.06 91 ILE A N 1
ATOM 766 C CA . ILE A 1 91 ? 7.126 4.389 -13.895 1.00 92.06 91 ILE A CA 1
ATOM 767 C C . ILE A 1 91 ? 7.418 3.106 -14.679 1.00 92.06 91 ILE A C 1
ATOM 769 O O . ILE A 1 91 ? 8.565 2.887 -15.062 1.00 92.06 91 ILE A O 1
ATOM 773 N N . ILE A 1 92 ? 6.427 2.245 -14.926 1.00 92.38 92 ILE A N 1
ATOM 774 C CA . ILE A 1 92 ? 6.656 0.939 -15.556 1.00 92.38 92 ILE A CA 1
ATOM 775 C C . ILE A 1 92 ? 6.300 0.946 -17.045 1.00 92.38 92 ILE A C 1
ATOM 777 O O . ILE A 1 92 ? 5.210 1.317 -17.471 1.00 92.38 92 ILE A O 1
ATOM 781 N N . ASN A 1 93 ? 7.200 0.400 -17.855 1.00 91.44 93 ASN A N 1
ATOM 782 C CA . ASN A 1 93 ? 7.010 0.142 -19.271 1.00 91.44 93 ASN A CA 1
ATOM 783 C C . ASN A 1 93 ? 6.047 -1.036 -19.505 1.00 91.44 93 ASN A C 1
ATOM 785 O O . ASN A 1 93 ? 6.469 -2.188 -19.653 1.00 91.44 93 ASN A O 1
ATOM 789 N N . SER A 1 94 ? 4.745 -0.755 -19.580 1.00 89.19 94 SER A N 1
ATOM 790 C CA . SER A 1 94 ? 3.707 -1.779 -19.761 1.00 89.19 94 SER A CA 1
ATOM 791 C C . SER A 1 94 ? 3.879 -2.609 -21.044 1.00 89.19 94 SER A C 1
ATOM 793 O O . SER A 1 94 ? 3.493 -3.778 -21.075 1.00 89.19 94 SER A O 1
ATOM 795 N N . ALA A 1 95 ? 4.522 -2.071 -22.087 1.00 88.75 95 ALA A N 1
ATOM 796 C CA . ALA A 1 95 ? 4.812 -2.799 -23.328 1.00 88.75 95 ALA A CA 1
ATOM 797 C C . ALA A 1 95 ? 5.795 -3.969 -23.129 1.00 88.75 95 ALA A C 1
ATOM 799 O O . ALA A 1 95 ? 5.775 -4.938 -23.886 1.00 88.75 95 ALA A O 1
ATOM 800 N N . MET A 1 96 ? 6.632 -3.914 -22.089 1.00 89.31 96 MET A N 1
ATOM 801 C CA . MET A 1 96 ? 7.584 -4.979 -21.754 1.00 89.31 96 MET A CA 1
ATOM 802 C C . MET A 1 96 ? 6.943 -6.119 -20.954 1.00 89.31 96 MET A C 1
ATOM 804 O O . MET A 1 96 ? 7.591 -7.144 -20.711 1.00 89.31 96 MET A O 1
ATOM 808 N N . ILE A 1 97 ? 5.683 -5.960 -20.547 1.00 90.50 97 ILE A N 1
ATOM 809 C CA . ILE A 1 97 ? 4.950 -6.872 -19.674 1.00 90.50 97 ILE A CA 1
ATOM 810 C C . ILE A 1 97 ? 3.916 -7.650 -20.488 1.00 90.50 97 ILE A C 1
ATOM 812 O O . ILE A 1 97 ? 3.134 -7.095 -21.259 1.00 90.50 97 ILE A O 1
ATOM 816 N N . LYS A 1 98 ? 3.885 -8.976 -20.302 1.00 88.25 98 LYS A N 1
ATOM 817 C CA . LYS A 1 98 ? 2.959 -9.847 -21.035 1.00 88.25 98 LYS A CA 1
ATOM 818 C C . LYS A 1 98 ? 1.504 -9.456 -20.749 1.00 88.25 98 LYS A C 1
ATOM 820 O O . LYS A 1 98 ? 1.052 -9.464 -19.602 1.00 88.25 98 LYS A O 1
ATOM 825 N N . GLY A 1 99 ? 0.768 -9.169 -21.822 1.00 81.62 99 GLY A N 1
ATOM 826 C CA . GLY A 1 99 ? -0.625 -8.730 -21.760 1.00 81.62 99 GLY A CA 1
ATOM 827 C C . GLY A 1 99 ? -0.810 -7.290 -21.278 1.00 81.62 99 GLY A C 1
ATOM 828 O O . GLY A 1 99 ? -1.932 -6.970 -20.910 1.00 81.62 99 GLY A O 1
ATOM 829 N N . SER A 1 100 ? 0.266 -6.489 -21.238 1.00 85.50 100 SER A N 1
ATOM 830 C CA . SER A 1 100 ? 0.306 -5.058 -20.898 1.00 85.50 100 SER A CA 1
ATOM 831 C C . SER A 1 100 ? -0.480 -4.671 -19.634 1.00 85.50 100 SER A C 1
ATOM 833 O O . SER A 1 100 ? -0.859 -5.535 -18.839 1.00 85.50 100 SER A O 1
ATOM 835 N N . PHE A 1 101 ? -0.657 -3.380 -19.397 1.00 85.81 101 PHE A N 1
ATOM 836 C CA . PHE A 1 101 ? -1.666 -2.826 -18.504 1.00 85.81 101 PHE A CA 1
ATOM 837 C C . PHE A 1 101 ? -1.977 -1.385 -18.911 1.00 85.81 101 PHE A C 1
ATOM 839 O O . PHE A 1 101 ? -1.143 -0.713 -19.525 1.00 85.81 101 PHE A O 1
ATOM 846 N N . ASP A 1 102 ? -3.182 -0.961 -18.564 1.00 86.75 102 ASP A N 1
ATOM 847 C CA . ASP A 1 102 ? -3.833 0.301 -18.906 1.00 86.75 102 ASP A CA 1
ATOM 848 C C . ASP A 1 102 ? -4.346 1.011 -17.639 1.00 86.75 102 ASP A C 1
ATOM 850 O O . ASP A 1 102 ? -4.017 0.624 -16.510 1.00 86.75 102 ASP A O 1
ATOM 854 N N . GLU A 1 103 ? -5.146 2.060 -17.827 1.00 85.00 103 GLU A N 1
ATOM 855 C CA . GLU A 1 103 ? -5.741 2.843 -16.745 1.00 85.00 103 GLU A CA 1
ATOM 856 C C . GLU A 1 103 ? -6.646 2.011 -15.822 1.00 85.00 103 GLU A C 1
ATOM 858 O O . GLU A 1 103 ? -6.649 2.246 -14.615 1.00 85.00 103 GLU A O 1
ATOM 863 N N . ASP A 1 104 ? -7.327 0.988 -16.341 1.00 90.31 104 ASP A N 1
ATOM 864 C CA . ASP A 1 104 ? -8.268 0.156 -15.579 1.00 90.31 104 ASP A CA 1
ATOM 865 C C . ASP A 1 104 ? -7.594 -1.017 -14.857 1.00 90.31 104 ASP A C 1
ATOM 867 O O . ASP A 1 104 ? -8.206 -1.716 -14.042 1.00 90.31 104 ASP A O 1
ATOM 871 N N . THR A 1 105 ? -6.316 -1.265 -15.141 1.00 92.50 105 THR A N 1
ATOM 872 C CA . THR A 1 105 ? -5.601 -2.371 -14.516 1.00 92.50 105 THR A CA 1
ATOM 873 C C . THR A 1 105 ? -5.396 -2.099 -13.025 1.00 92.50 105 THR A C 1
ATOM 875 O O . THR A 1 105 ? -4.753 -1.119 -12.646 1.00 92.50 105 THR A O 1
ATOM 878 N N . SER A 1 106 ? -5.882 -3.007 -12.175 1.00 93.94 106 SER A N 1
ATOM 879 C CA . SER A 1 106 ? -5.790 -2.865 -10.717 1.00 93.94 106 SER A CA 1
ATOM 880 C C . SER A 1 106 ? -4.385 -3.129 -10.172 1.00 93.94 106 SER A C 1
ATOM 882 O O . SER A 1 106 ? -3.603 -3.883 -10.768 1.00 93.94 106 SER A O 1
ATOM 884 N N . LEU A 1 107 ? -4.091 -2.621 -8.969 1.00 95.50 107 LEU A N 1
ATOM 885 C CA . LEU A 1 107 ? -2.847 -2.918 -8.248 1.00 95.50 107 LEU A CA 1
ATOM 886 C C . LEU A 1 107 ? -2.549 -4.428 -8.181 1.00 95.50 107 LEU A C 1
ATOM 888 O O . LEU A 1 107 ? -1.432 -4.850 -8.490 1.00 95.50 107 LEU A O 1
ATOM 892 N N . SER A 1 108 ? -3.544 -5.275 -7.871 1.00 94.69 108 SER A N 1
ATOM 893 C CA . SER A 1 108 ? -3.346 -6.734 -7.841 1.00 94.69 108 SER A CA 1
ATOM 894 C C . SER A 1 108 ? -2.867 -7.284 -9.181 1.00 94.69 108 SER A C 1
ATOM 896 O O . SER A 1 108 ? -2.031 -8.195 -9.225 1.00 94.69 108 SER A O 1
ATOM 898 N N . GLN A 1 109 ? -3.444 -6.803 -10.280 1.00 95.25 109 GLN A N 1
ATOM 899 C CA . GLN A 1 109 ? -3.089 -7.267 -11.612 1.00 95.25 109 GLN A CA 1
ATOM 900 C C . GLN A 1 109 ? -1.686 -6.792 -11.985 1.00 95.25 109 GLN A C 1
ATOM 902 O O . GLN A 1 109 ? -0.919 -7.593 -12.527 1.00 95.25 109 GLN A O 1
ATOM 907 N N . MET A 1 110 ? -1.337 -5.548 -11.648 1.00 95.06 110 MET A N 1
ATOM 908 C CA . MET A 1 110 ? -0.009 -4.980 -11.865 1.00 95.06 110 MET A CA 1
ATOM 909 C C . MET A 1 110 ? 1.064 -5.758 -11.111 1.00 95.06 110 MET A C 1
ATOM 911 O O . MET A 1 110 ? 1.971 -6.288 -11.749 1.00 95.06 110 MET A O 1
ATOM 915 N N . ILE A 1 111 ? 0.926 -5.928 -9.792 1.00 96.00 111 ILE A N 1
ATOM 916 C CA . ILE A 1 111 ? 1.894 -6.664 -8.965 1.00 96.00 111 ILE A CA 1
ATOM 917 C C . ILE A 1 111 ? 2.114 -8.075 -9.511 1.00 96.00 111 ILE A C 1
ATOM 919 O O . ILE A 1 111 ? 3.254 -8.491 -9.725 1.00 96.00 111 ILE A O 1
ATOM 923 N N . ARG A 1 112 ? 1.034 -8.793 -9.844 1.00 95.38 112 ARG A N 1
ATOM 924 C CA . ARG A 1 112 ? 1.123 -10.127 -10.454 1.00 95.38 112 ARG A CA 1
ATOM 925 C C . ARG A 1 112 ? 1.897 -10.104 -11.774 1.00 95.38 112 ARG A C 1
ATOM 927 O O . ARG A 1 112 ? 2.747 -10.963 -12.010 1.00 95.38 112 ARG A O 1
ATOM 934 N N . LYS A 1 113 ? 1.587 -9.156 -12.659 1.00 95.00 113 LYS A N 1
ATOM 935 C CA . LYS A 1 113 ? 2.214 -9.031 -13.980 1.00 95.00 113 LYS A CA 1
ATOM 936 C C . LYS A 1 113 ? 3.701 -8.670 -13.876 1.00 95.00 113 LYS A C 1
ATOM 938 O O . LYS A 1 113 ? 4.507 -9.296 -14.563 1.00 95.00 113 LYS A O 1
ATOM 943 N N . ILE A 1 114 ? 4.060 -7.736 -12.993 1.00 94.00 114 ILE A N 1
ATOM 944 C CA . ILE A 1 114 ? 5.444 -7.327 -12.710 1.00 94.00 114 ILE A CA 1
ATOM 945 C C . ILE A 1 114 ? 6.229 -8.514 -12.159 1.00 94.00 114 ILE A C 1
ATOM 947 O O . ILE A 1 114 ? 7.233 -8.907 -12.741 1.00 94.00 114 ILE A O 1
ATOM 951 N N . CYS A 1 115 ? 5.718 -9.170 -11.115 1.00 95.06 115 CYS A N 1
ATOM 952 C CA . CYS A 1 115 ? 6.369 -10.332 -10.514 1.00 95.06 115 CYS A CA 1
ATOM 953 C C . CYS A 1 115 ? 6.607 -11.465 -11.525 1.00 95.06 115 CYS A C 1
ATOM 955 O O . CYS A 1 115 ? 7.653 -12.112 -11.511 1.00 95.06 115 CYS A O 1
ATOM 957 N N . ASN A 1 116 ? 5.647 -11.704 -12.424 1.00 94.06 116 ASN A N 1
ATOM 958 C CA . ASN A 1 116 ? 5.798 -12.691 -13.491 1.00 94.06 116 ASN A CA 1
ATOM 959 C C . ASN A 1 116 ? 6.846 -12.269 -14.528 1.00 94.06 116 ASN A C 1
ATOM 961 O O . ASN A 1 116 ? 7.608 -13.116 -14.990 1.00 94.06 116 ASN A O 1
ATOM 965 N N . LYS A 1 117 ? 6.902 -10.981 -14.892 1.00 94.00 117 LYS A N 1
ATOM 966 C CA . LYS A 1 117 ? 7.922 -10.449 -15.806 1.00 94.00 117 LYS A CA 1
ATOM 967 C C . LYS A 1 117 ? 9.328 -10.572 -15.215 1.00 94.00 117 LYS A C 1
ATOM 969 O O . LYS A 1 117 ? 10.240 -10.954 -15.940 1.00 94.00 117 LYS A O 1
ATOM 974 N N . MET A 1 118 ? 9.466 -10.306 -13.920 1.00 92.31 118 MET A N 1
ATOM 975 C CA . MET A 1 118 ? 10.717 -10.417 -13.166 1.00 92.31 118 MET A CA 1
ATOM 976 C C . MET A 1 118 ? 11.125 -11.863 -12.860 1.00 92.31 118 MET A C 1
ATOM 978 O O . MET A 1 118 ? 12.213 -12.097 -12.350 1.00 92.31 118 MET A O 1
ATOM 982 N N . GLN A 1 119 ? 10.262 -12.842 -13.162 1.00 93.06 119 GLN A N 1
ATOM 983 C CA . GLN A 1 119 ? 10.483 -14.260 -12.855 1.00 93.06 119 GLN A CA 1
ATOM 984 C C . GLN A 1 119 ? 10.764 -14.523 -11.366 1.00 93.06 119 GLN A C 1
ATOM 986 O O . GLN A 1 119 ? 11.503 -15.440 -11.009 1.00 93.06 119 GLN A O 1
ATOM 991 N N . TYR A 1 120 ? 10.151 -13.736 -10.479 1.00 94.00 120 TYR A N 1
ATOM 992 C CA . TYR A 1 120 ? 10.287 -13.939 -9.042 1.00 94.00 120 TYR A CA 1
ATOM 993 C C . TYR A 1 120 ? 9.756 -15.311 -8.613 1.00 94.00 120 TYR A C 1
ATOM 995 O O . TYR A 1 120 ? 8.810 -15.844 -9.194 1.00 94.00 120 TYR A O 1
ATOM 1003 N N . THR A 1 121 ? 10.358 -15.884 -7.570 1.00 95.31 121 THR A N 1
ATOM 1004 C CA . THR A 1 121 ? 9.894 -17.151 -6.982 1.00 95.31 121 THR A CA 1
ATOM 1005 C C . THR A 1 121 ? 8.512 -16.979 -6.355 1.00 95.31 121 THR A C 1
ATOM 1007 O O . THR A 1 121 ? 8.210 -15.905 -5.846 1.00 95.31 121 THR A O 1
ATOM 1010 N N . GLU A 1 122 ? 7.685 -18.030 -6.312 1.00 96.12 122 GLU A N 1
ATOM 1011 C CA . GLU A 1 122 ? 6.337 -17.956 -5.710 1.00 96.12 122 GLU A CA 1
ATOM 1012 C C . GLU A 1 122 ? 6.350 -17.423 -4.269 1.00 96.12 122 GLU A C 1
ATOM 1014 O O . GLU A 1 122 ? 5.486 -16.635 -3.891 1.00 96.12 122 GLU A O 1
ATOM 1019 N N . LYS A 1 123 ? 7.381 -17.766 -3.485 1.00 95.56 123 LYS A N 1
ATOM 1020 C CA . LYS A 1 123 ? 7.579 -17.201 -2.144 1.00 95.56 123 LYS A CA 1
ATOM 1021 C C . LYS A 1 123 ? 7.710 -15.676 -2.192 1.00 95.56 123 LYS A C 1
ATOM 1023 O O . LYS A 1 123 ? 7.001 -14.990 -1.465 1.00 95.56 123 LYS A O 1
ATOM 1028 N N . LEU A 1 124 ? 8.575 -15.151 -3.062 1.00 93.56 124 LEU A N 1
ATOM 1029 C CA . LEU A 1 124 ? 8.769 -13.709 -3.216 1.00 93.56 124 LEU A CA 1
ATOM 1030 C C . LEU A 1 124 ? 7.520 -13.024 -3.788 1.00 93.56 124 LEU A C 1
ATOM 1032 O O . LEU A 1 124 ? 7.163 -11.948 -3.321 1.00 93.56 124 LEU A O 1
ATOM 1036 N N . LYS A 1 125 ? 6.802 -13.658 -4.726 1.00 95.62 125 LYS A N 1
ATOM 1037 C CA . LYS A 1 125 ? 5.520 -13.130 -5.225 1.00 95.62 125 LYS A CA 1
ATOM 1038 C C . LYS A 1 125 ? 4.510 -12.953 -4.095 1.00 95.62 125 LYS A C 1
ATOM 1040 O O . LYS A 1 125 ? 3.861 -11.915 -4.024 1.00 95.62 125 LYS A O 1
ATOM 1045 N N . ASN A 1 126 ? 4.398 -13.942 -3.207 1.00 94.81 126 ASN A N 1
ATOM 1046 C CA . ASN A 1 126 ? 3.504 -13.873 -2.053 1.00 94.81 126 ASN A CA 1
ATOM 1047 C C . ASN A 1 126 ? 3.944 -12.790 -1.061 1.00 94.81 126 ASN A C 1
ATOM 1049 O O . ASN A 1 126 ? 3.100 -12.040 -0.583 1.00 94.81 126 ASN A O 1
ATOM 1053 N N . SER A 1 127 ? 5.250 -12.646 -0.813 1.00 95.00 127 SER A N 1
ATOM 1054 C CA . SER A 1 127 ? 5.779 -11.562 0.024 1.00 95.00 127 SER A CA 1
ATOM 1055 C C . SER A 1 127 ? 5.493 -10.177 -0.559 1.00 95.00 127 SER A C 1
ATOM 1057 O O . SER A 1 127 ? 5.036 -9.307 0.170 1.00 95.00 127 SER A O 1
ATOM 1059 N N . ILE A 1 128 ? 5.685 -9.969 -1.867 1.00 95.75 128 ILE A N 1
ATOM 1060 C CA . ILE A 1 128 ? 5.363 -8.693 -2.530 1.00 95.75 128 ILE A CA 1
ATOM 1061 C C . ILE A 1 128 ? 3.850 -8.445 -2.506 1.00 95.75 128 ILE A C 1
ATOM 1063 O O . ILE A 1 128 ? 3.409 -7.325 -2.271 1.00 95.75 128 ILE A O 1
ATOM 1067 N N . ARG A 1 129 ? 3.032 -9.485 -2.709 1.00 95.62 129 ARG A N 1
ATOM 1068 C CA . ARG A 1 129 ? 1.571 -9.375 -2.606 1.00 95.62 129 ARG A CA 1
ATOM 1069 C C . ARG A 1 129 ? 1.132 -8.934 -1.201 1.00 95.62 129 ARG A C 1
ATOM 1071 O O . ARG A 1 129 ? 0.243 -8.093 -1.103 1.00 95.62 129 ARG A O 1
ATOM 1078 N N . GLY A 1 130 ? 1.757 -9.475 -0.154 1.00 94.50 130 GLY A N 1
ATOM 1079 C CA . GLY A 1 130 ? 1.537 -9.052 1.232 1.00 94.50 130 GLY A CA 1
ATOM 1080 C C . GLY A 1 130 ? 2.020 -7.623 1.489 1.00 94.50 130 GLY A C 1
ATOM 1081 O O . GLY A 1 130 ? 1.269 -6.821 2.024 1.00 94.50 130 GLY A O 1
ATOM 1082 N N . LEU A 1 131 ? 3.218 -7.267 1.012 1.00 96.19 131 LEU A N 1
ATOM 1083 C CA . LEU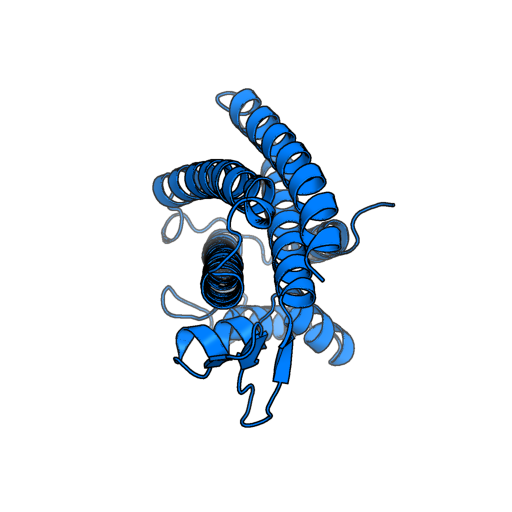 A 1 131 ? 3.769 -5.910 1.125 1.00 96.19 131 LEU A CA 1
ATOM 1084 C C . LEU A 1 131 ? 2.830 -4.853 0.517 1.00 96.19 131 LEU A C 1
ATOM 1086 O O . LEU A 1 131 ? 2.594 -3.809 1.107 1.00 96.19 131 LEU A O 1
ATOM 1090 N N . PHE A 1 132 ? 2.245 -5.130 -0.648 1.00 96.94 132 PHE A N 1
ATOM 1091 C CA . PHE A 1 132 ? 1.288 -4.227 -1.297 1.00 96.94 132 PHE A CA 1
ATOM 1092 C C . PHE A 1 132 ? -0.160 -4.394 -0.808 1.00 96.94 132 PHE A C 1
ATOM 1094 O O . PHE A 1 132 ? -1.067 -3.873 -1.456 1.00 96.94 132 PHE A O 1
ATOM 1101 N N . LEU A 1 133 ? -0.389 -5.133 0.288 1.00 96.69 133 LEU A N 1
ATOM 1102 C CA . LEU A 1 133 ? -1.700 -5.353 0.915 1.00 96.69 133 LEU A CA 1
ATOM 1103 C C . LEU A 1 133 ? -2.793 -5.682 -0.112 1.00 96.69 133 LEU A C 1
ATOM 1105 O O . LEU A 1 133 ? -3.902 -5.146 -0.096 1.00 96.69 133 LEU A O 1
ATOM 1109 N N . VAL A 1 134 ? -2.459 -6.539 -1.078 1.00 95.44 134 VAL A N 1
ATOM 1110 C CA . VAL A 1 134 ? -3.295 -6.704 -2.271 1.00 95.44 134 VAL A CA 1
ATOM 1111 C C . VAL A 1 134 ? -4.646 -7.334 -1.933 1.00 95.44 134 VAL A C 1
ATOM 1113 O O . VAL A 1 134 ? -5.666 -6.926 -2.480 1.00 95.44 134 VAL A O 1
ATOM 1116 N N . ASP A 1 135 ? -4.664 -8.308 -1.021 1.00 93.81 135 ASP A N 1
ATOM 1117 C CA . ASP A 1 135 ? -5.896 -8.943 -0.542 1.00 93.81 135 ASP A CA 1
ATOM 1118 C C . ASP A 1 135 ? -6.819 -7.933 0.166 1.00 93.81 135 ASP A C 1
ATOM 1120 O O . ASP A 1 135 ? -8.020 -7.899 -0.114 1.00 93.81 135 ASP A O 1
ATOM 1124 N N . PHE A 1 136 ? -6.251 -7.044 0.988 1.00 95.06 136 PHE A N 1
ATOM 1125 C CA . PHE A 1 136 ? -6.973 -5.931 1.604 1.00 95.06 136 PHE A CA 1
ATOM 1126 C C . PHE A 1 136 ? -7.547 -4.984 0.541 1.00 95.06 136 PHE A C 1
ATOM 1128 O O . PHE A 1 136 ? -8.754 -4.739 0.518 1.00 95.06 136 PHE A O 1
ATOM 1135 N N . ARG A 1 137 ? -6.720 -4.503 -0.399 1.00 95.19 137 ARG A N 1
ATOM 1136 C CA . ARG A 1 137 ? -7.159 -3.592 -1.472 1.00 95.19 137 ARG A CA 1
ATOM 1137 C C . ARG A 1 137 ? -8.305 -4.176 -2.288 1.00 95.19 137 ARG A C 1
ATOM 1139 O O . ARG A 1 137 ? -9.288 -3.479 -2.548 1.00 95.19 137 ARG A O 1
ATOM 1146 N N . ASP A 1 138 ? -8.175 -5.438 -2.688 1.00 93.19 138 ASP A N 1
ATOM 1147 C CA . ASP A 1 138 ? -9.194 -6.144 -3.458 1.00 93.19 138 ASP A CA 1
ATOM 1148 C C . ASP A 1 138 ? -10.495 -6.267 -2.647 1.00 93.19 138 ASP A C 1
ATOM 1150 O O . ASP A 1 138 ? -11.578 -6.055 -3.197 1.00 93.19 138 ASP A O 1
ATOM 1154 N N . ALA A 1 139 ? -10.418 -6.559 -1.345 1.00 94.00 139 ALA A N 1
ATOM 1155 C CA . ALA A 1 139 ? -11.595 -6.651 -0.486 1.00 94.00 139 ALA A CA 1
ATOM 1156 C C . ALA A 1 139 ? -12.339 -5.310 -0.369 1.00 94.00 139 ALA A C 1
ATOM 1158 O O . ALA A 1 139 ? -13.559 -5.272 -0.553 1.00 94.00 139 ALA A O 1
ATOM 1159 N N . ILE A 1 140 ? -11.620 -4.205 -0.142 1.00 93.69 140 ILE A N 1
ATOM 1160 C CA . ILE A 1 140 ? -12.224 -2.867 -0.051 1.00 93.69 140 ILE A CA 1
ATOM 1161 C C . ILE A 1 140 ? -12.850 -2.452 -1.387 1.00 93.69 140 ILE A C 1
ATOM 1163 O O . ILE A 1 140 ? -13.998 -2.006 -1.420 1.00 93.69 140 ILE A O 1
ATOM 1167 N N . ALA A 1 141 ? -12.136 -2.648 -2.502 1.00 91.19 141 ALA A N 1
ATOM 1168 C CA . ALA A 1 141 ? -12.605 -2.263 -3.836 1.00 91.19 141 ALA A CA 1
ATOM 1169 C C . ALA A 1 141 ? -13.926 -2.943 -4.239 1.00 91.19 141 ALA A C 1
ATOM 1171 O O . ALA A 1 141 ? -14.716 -2.359 -4.977 1.00 91.19 141 ALA A O 1
ATOM 1172 N N . HIS A 1 142 ? -14.181 -4.152 -3.735 1.00 90.94 142 HIS A N 1
ATOM 1173 C CA . HIS A 1 142 ? -15.372 -4.939 -4.059 1.00 90.94 142 HIS A CA 1
ATOM 1174 C C . HIS A 1 142 ? -16.394 -5.005 -2.915 1.00 90.94 142 HIS A C 1
ATOM 1176 O O . HIS A 1 142 ? -17.283 -5.853 -2.959 1.00 90.94 142 HIS A O 1
ATOM 1182 N N . GLN A 1 143 ? -16.271 -4.148 -1.892 1.00 90.88 143 GLN A N 1
ATOM 1183 C CA . GLN A 1 143 ? -17.156 -4.138 -0.716 1.00 90.88 143 GLN A CA 1
ATOM 1184 C C . GLN A 1 143 ? -17.255 -5.515 -0.024 1.00 90.88 143 GLN A C 1
ATOM 1186 O O . GLN A 1 143 ? -18.299 -5.902 0.496 1.00 90.88 143 GLN A O 1
ATOM 1191 N N . LYS A 1 144 ? -16.153 -6.276 -0.020 1.00 92.50 144 LYS A N 1
ATOM 1192 C CA . LYS A 1 144 ? -16.024 -7.585 0.637 1.00 92.50 144 LYS A CA 1
ATOM 1193 C C . LYS A 1 144 ? -15.404 -7.445 2.028 1.00 92.50 144 LYS A C 1
ATOM 1195 O O . LYS A 1 144 ? -14.426 -8.124 2.348 1.00 92.50 144 LYS A O 1
ATOM 1200 N N . TYR A 1 145 ? -15.956 -6.550 2.840 1.00 93.44 145 TYR A N 1
ATOM 1201 C CA . TYR A 1 145 ? -15.506 -6.325 4.209 1.00 93.44 145 TYR A CA 1
ATOM 1202 C C . TYR A 1 145 ? -16.661 -5.927 5.130 1.00 93.44 145 TYR A C 1
ATOM 1204 O O . TYR A 1 145 ? -17.713 -5.478 4.677 1.00 93.44 145 TYR A O 1
ATOM 1212 N N . ILE A 1 146 ? -16.459 -6.102 6.434 1.00 92.81 146 ILE A N 1
ATOM 1213 C CA . ILE A 1 146 ? -17.374 -5.669 7.492 1.00 92.81 146 ILE A CA 1
ATOM 1214 C C . ILE A 1 146 ? -16.537 -5.029 8.595 1.00 92.81 146 ILE A C 1
ATOM 1216 O O . ILE A 1 146 ? -15.566 -5.630 9.048 1.00 92.81 146 ILE A O 1
ATOM 1220 N N . ILE A 1 147 ? -16.933 -3.844 9.059 1.00 90.12 147 ILE A N 1
ATOM 1221 C CA . ILE A 1 147 ? -16.378 -3.238 10.273 1.00 90.12 147 ILE A CA 1
ATOM 1222 C C . ILE A 1 147 ? -17.312 -3.577 11.427 1.00 90.12 147 ILE A C 1
ATOM 1224 O O . ILE A 1 147 ? -18.498 -3.244 11.386 1.00 90.12 147 ILE A O 1
ATOM 1228 N N . LYS A 1 148 ? -16.793 -4.275 12.434 1.00 86.56 148 LYS A N 1
ATOM 1229 C CA . LYS A 1 148 ? -17.562 -4.686 13.606 1.00 86.56 148 LYS A CA 1
ATOM 1230 C C . LYS A 1 148 ? -16.630 -4.977 14.776 1.00 86.56 148 LYS A C 1
ATOM 1232 O O . LYS A 1 148 ? -15.531 -5.479 14.563 1.00 86.56 148 LYS A O 1
ATOM 1237 N N . ASP A 1 149 ? -17.094 -4.703 15.995 1.00 83.12 149 ASP A N 1
ATOM 1238 C CA . ASP A 1 149 ? -16.413 -5.085 17.239 1.00 83.12 149 ASP A CA 1
ATOM 1239 C C . ASP A 1 149 ? -14.949 -4.587 17.278 1.00 83.12 149 ASP A C 1
ATOM 1241 O O . ASP A 1 149 ? -14.038 -5.296 17.695 1.00 83.12 149 ASP A O 1
ATOM 1245 N N . GLY A 1 150 ? -14.716 -3.376 16.758 1.00 79.56 150 GLY A N 1
ATOM 1246 C CA . GLY A 1 150 ? -13.398 -2.739 16.706 1.00 79.56 150 GLY A CA 1
ATOM 1247 C C . GLY A 1 150 ? -12.377 -3.357 15.751 1.00 79.56 150 GLY A C 1
ATOM 1248 O O . GLY A 1 150 ? -11.183 -3.088 15.863 1.00 79.56 150 GLY A O 1
ATOM 1249 N N . ALA A 1 151 ? -12.838 -4.157 14.794 1.00 87.06 151 ALA A N 1
ATOM 1250 C CA . ALA A 1 151 ? -12.008 -4.761 13.766 1.00 87.06 151 ALA A CA 1
ATOM 1251 C C . ALA A 1 151 ? -12.639 -4.597 12.380 1.00 87.06 151 ALA A C 1
ATOM 1253 O O . ALA A 1 151 ? -13.853 -4.416 12.237 1.00 87.06 151 ALA A O 1
ATOM 1254 N N . ILE A 1 152 ? -11.812 -4.732 11.348 1.00 92.00 152 ILE A N 1
ATOM 1255 C CA . ILE A 1 152 ? -12.276 -4.981 9.988 1.00 92.00 152 ILE A CA 1
ATOM 1256 C C . ILE A 1 152 ? -12.118 -6.468 9.684 1.00 92.00 152 ILE A C 1
ATOM 1258 O O . ILE A 1 152 ? -11.060 -7.057 9.850 1.00 92.00 152 ILE A O 1
ATOM 1262 N N . THR A 1 153 ? -13.196 -7.109 9.253 1.00 91.69 153 THR A N 1
ATOM 1263 C CA . THR A 1 153 ? -13.139 -8.445 8.665 1.00 91.69 153 THR A CA 1
ATOM 1264 C C . THR A 1 153 ? 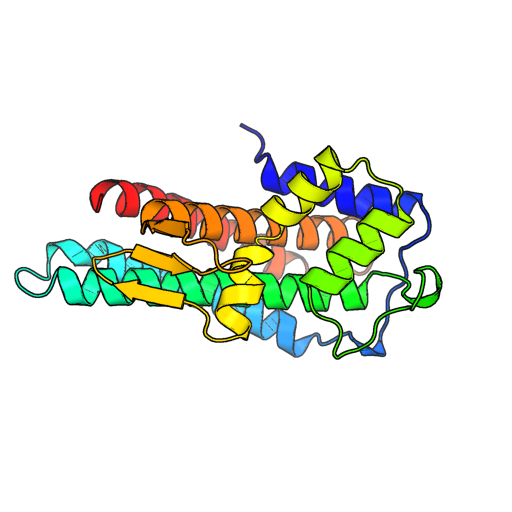-13.160 -8.299 7.154 1.00 91.69 153 THR A C 1
ATOM 1266 O O . THR A 1 153 ? -14.120 -7.745 6.621 1.00 91.69 153 THR A O 1
ATOM 1269 N N . ILE A 1 154 ? -12.146 -8.815 6.468 1.00 90.62 154 ILE A N 1
ATOM 1270 C CA . ILE A 1 154 ? -12.108 -8.925 5.008 1.00 90.62 154 ILE A CA 1
ATOM 1271 C C . ILE A 1 154 ? -12.344 -10.378 4.580 1.00 90.62 154 ILE A C 1
ATOM 1273 O O . ILE A 1 154 ? -12.149 -11.316 5.358 1.00 90.62 154 ILE A O 1
ATOM 1277 N N . TYR A 1 155 ? -12.788 -10.562 3.335 1.00 87.50 155 TYR A N 1
ATOM 1278 C CA . TYR A 1 155 ? -13.065 -11.885 2.765 1.00 87.50 155 TYR A CA 1
ATOM 1279 C C . TYR A 1 155 ? -12.191 -12.194 1.535 1.00 87.50 155 TYR A C 1
ATOM 1281 O O . TYR A 1 155 ? -12.717 -12.323 0.417 1.00 87.50 155 TYR A O 1
ATOM 1289 N N . PRO A 1 156 ? -10.854 -12.279 1.681 1.00 78.88 156 PRO A N 1
ATOM 1290 C CA . PRO A 1 156 ? -9.973 -12.639 0.581 1.00 78.88 156 PRO A CA 1
ATOM 1291 C C . PRO A 1 156 ? -10.252 -14.068 0.122 1.00 78.88 156 PRO A C 1
ATOM 1293 O O . PRO A 1 156 ? -10.111 -15.027 0.875 1.00 78.88 156 PRO A O 1
ATOM 1296 N N . LYS A 1 157 ? -10.647 -14.226 -1.148 1.00 77.62 157 LYS A N 1
ATOM 1297 C CA . LYS A 1 157 ? -10.922 -15.543 -1.762 1.00 77.62 157 LYS A CA 1
ATOM 1298 C C . LYS A 1 157 ? -11.885 -16.400 -0.920 1.00 77.62 157 LYS A C 1
ATOM 1300 O O . LYS 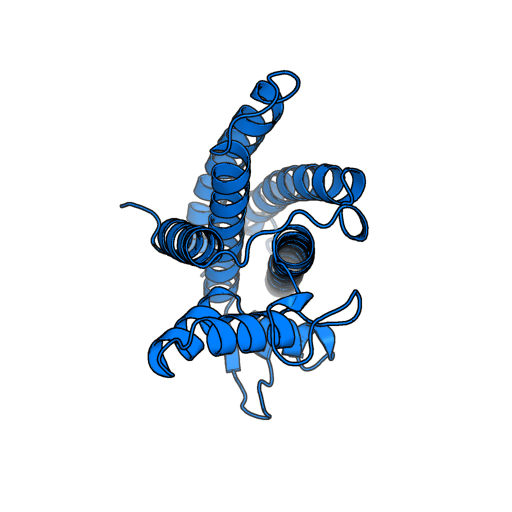A 1 157 ? -11.674 -17.600 -0.764 1.00 77.62 157 LYS A O 1
ATOM 1305 N N . ASP A 1 158 ? -12.903 -15.753 -0.352 1.00 75.81 158 ASP A N 1
ATOM 1306 C CA . ASP A 1 158 ? -13.929 -16.356 0.510 1.00 75.81 158 ASP A CA 1
ATOM 1307 C C . ASP A 1 158 ? -13.401 -16.931 1.844 1.00 75.81 158 ASP A C 1
ATOM 1309 O O . ASP A 1 158 ? -14.139 -17.588 2.579 1.00 75.81 158 ASP A O 1
ATOM 1313 N N . GLN A 1 159 ? -12.144 -16.648 2.205 1.00 82.06 159 GLN A N 1
ATOM 1314 C CA . GLN A 1 159 ? -11.593 -16.903 3.536 1.00 82.06 159 GLN A CA 1
ATOM 1315 C C . GLN A 1 159 ? -11.824 -15.685 4.422 1.00 82.06 159 GLN A C 1
ATOM 1317 O O . GLN A 1 159 ? -11.686 -14.558 3.967 1.00 82.06 159 GLN A O 1
ATOM 1322 N N . ARG A 1 160 ? -12.193 -15.906 5.685 1.00 85.12 160 ARG A N 1
ATOM 1323 C CA . ARG A 1 160 ? -12.405 -14.828 6.652 1.00 85.12 160 ARG A CA 1
ATOM 1324 C C . ARG A 1 160 ? -11.076 -14.459 7.302 1.00 85.12 160 ARG A C 1
ATOM 1326 O O . ARG A 1 160 ? -10.488 -15.301 7.975 1.00 85.12 160 ARG A O 1
ATOM 1333 N N . GLU A 1 161 ? -10.673 -13.206 7.170 1.00 89.50 161 GLU A N 1
ATOM 1334 C CA . GLU A 1 161 ? -9.508 -12.641 7.851 1.00 89.50 161 GLU A CA 1
ATOM 1335 C C . GLU A 1 161 ? -9.957 -11.425 8.660 1.00 89.50 161 GLU A C 1
ATOM 1337 O O . GLU A 1 161 ? -10.668 -10.557 8.153 1.00 89.50 161 GLU A O 1
ATOM 1342 N N . GLN A 1 162 ? -9.619 -11.409 9.947 1.00 92.00 162 GLN A N 1
ATOM 1343 C CA . GLN A 1 162 ? -9.926 -10.306 10.848 1.00 92.00 162 GLN A CA 1
ATOM 1344 C C . GLN A 1 162 ? -8.650 -9.506 11.066 1.00 92.00 162 GLN A C 1
ATOM 1346 O O . GLN A 1 162 ? -7.635 -10.084 11.430 1.00 92.00 162 GLN A O 1
ATOM 1351 N N . ILE A 1 163 ? -8.742 -8.199 10.861 1.00 92.12 163 ILE A N 1
ATOM 1352 C CA . ILE A 1 163 ? -7.673 -7.229 11.054 1.00 92.12 163 ILE A CA 1
ATOM 1353 C C . ILE A 1 163 ? -8.136 -6.305 12.179 1.00 92.12 163 ILE A C 1
ATOM 1355 O O . ILE A 1 163 ? -9.158 -5.614 12.082 1.00 92.12 163 ILE A O 1
ATOM 1359 N N . THR A 1 164 ? -7.425 -6.360 13.291 1.00 90.06 164 THR A N 1
ATOM 1360 C CA . THR A 1 164 ? -7.650 -5.525 14.471 1.00 90.06 164 THR A CA 1
ATOM 1361 C C . THR A 1 164 ? -7.248 -4.073 14.207 1.00 90.06 164 THR A C 1
ATOM 1363 O O . THR A 1 164 ? -6.589 -3.761 13.217 1.00 90.06 164 THR A O 1
ATOM 1366 N N . LEU A 1 165 ? -7.624 -3.162 15.109 1.00 87.31 165 LEU A N 1
ATOM 1367 C CA . LEU A 1 165 ? -7.195 -1.764 15.034 1.00 87.31 165 LEU A CA 1
ATOM 1368 C C . LEU A 1 165 ? -5.662 -1.616 14.985 1.00 87.31 165 LEU A C 1
ATOM 1370 O O . LEU A 1 165 ? -5.170 -0.789 14.222 1.00 87.31 165 LEU A O 1
ATOM 1374 N N . ASN A 1 166 ? -4.921 -2.424 15.754 1.00 86.38 166 ASN A N 1
ATOM 1375 C CA . ASN A 1 166 ? -3.454 -2.395 15.753 1.00 86.38 166 ASN A CA 1
ATOM 1376 C C . ASN A 1 166 ? -2.873 -2.895 14.439 1.00 86.38 166 ASN A C 1
ATOM 1378 O O . ASN A 1 166 ? -2.024 -2.229 13.869 1.00 86.38 166 ASN A O 1
ATOM 1382 N N . GLU A 1 167 ? -3.361 -4.023 13.925 1.00 91.50 167 GLU A N 1
ATOM 1383 C CA . GLU A 1 167 ? -2.876 -4.551 12.644 1.00 91.50 167 GLU A CA 1
ATOM 1384 C C . GLU A 1 167 ? -3.176 -3.572 11.500 1.00 91.50 167 GLU A C 1
ATOM 1386 O O . GLU A 1 167 ? -2.333 -3.331 10.644 1.00 91.50 167 GLU A O 1
ATOM 1391 N N . LEU A 1 168 ? -4.343 -2.921 11.522 1.00 91.56 168 LEU A N 1
ATOM 1392 C CA . LEU A 1 168 ? -4.684 -1.896 10.536 1.00 91.56 168 LEU A CA 1
ATOM 1393 C C . LEU A 1 168 ? -3.820 -0.634 10.680 1.00 91.56 168 LEU A C 1
ATOM 1395 O O . LEU A 1 168 ? -3.579 0.090 9.711 1.00 91.56 168 LEU A O 1
ATOM 1399 N N . TYR A 1 169 ? -3.367 -0.347 11.897 1.00 89.19 169 TYR A N 1
ATOM 1400 C CA . TYR A 1 169 ? -2.410 0.715 12.140 1.00 89.19 169 TYR A CA 1
ATOM 1401 C C . TYR A 1 169 ? -1.004 0.348 11.646 1.00 89.19 169 TYR A C 1
ATOM 1403 O O . TYR A 1 169 ? -0.369 1.172 10.986 1.00 89.19 169 TYR A O 1
ATOM 1411 N N . ASP A 1 170 ? -0.554 -0.886 11.865 1.00 90.06 170 ASP A N 1
ATOM 1412 C CA . ASP A 1 170 ? 0.691 -1.413 11.298 1.00 90.06 170 ASP A CA 1
ATOM 1413 C C . ASP A 1 170 ? 0.663 -1.346 9.764 1.00 90.06 170 ASP A C 1
ATOM 1415 O O . ASP A 1 170 ? 1.624 -0.883 9.142 1.00 90.06 170 ASP A O 1
ATOM 1419 N N . ASP A 1 171 ? -0.471 -1.689 9.146 1.00 94.25 171 ASP A N 1
ATOM 1420 C CA . ASP A 1 171 ? -0.701 -1.518 7.710 1.00 94.25 171 ASP A CA 1
ATOM 1421 C C . ASP A 1 171 ? -0.571 -0.044 7.285 1.00 94.25 171 ASP A C 1
ATOM 1423 O O . ASP A 1 171 ? 0.040 0.261 6.257 1.00 94.25 171 ASP A O 1
ATOM 1427 N N . ALA A 1 172 ? -1.095 0.896 8.082 1.00 92.56 172 ALA A N 1
ATOM 1428 C CA . ALA A 1 172 ? -0.958 2.333 7.83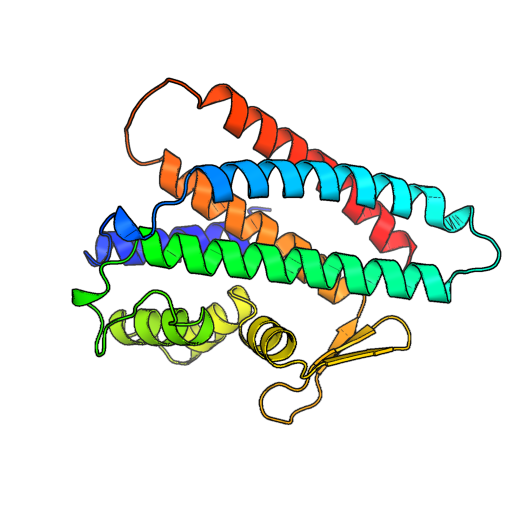5 1.00 92.56 172 ALA A CA 1
ATOM 1429 C C . ALA A 1 172 ? 0.508 2.801 7.918 1.00 92.56 172 ALA A C 1
ATOM 1431 O O . ALA A 1 172 ? 0.951 3.618 7.103 1.00 92.56 172 ALA A O 1
ATOM 1432 N N . LEU A 1 173 ? 1.287 2.269 8.865 1.00 90.31 173 LEU A N 1
ATOM 1433 C CA . LEU A 1 173 ? 2.727 2.518 8.956 1.00 90.31 173 LEU A CA 1
ATOM 1434 C C . LEU A 1 173 ? 3.476 1.951 7.750 1.00 90.31 173 LEU A C 1
ATOM 1436 O O . LEU A 1 173 ? 4.321 2.640 7.171 1.00 90.31 173 LEU A O 1
ATOM 1440 N N . GLN A 1 174 ? 3.138 0.726 7.352 1.00 93.75 174 GLN A N 1
ATOM 1441 C CA . GLN A 1 174 ? 3.717 0.045 6.203 1.00 93.75 174 GLN A CA 1
ATOM 1442 C C . GLN A 1 174 ? 3.510 0.850 4.923 1.00 93.75 174 GLN A C 1
ATOM 1444 O O . GLN A 1 174 ? 4.488 1.169 4.247 1.00 93.75 174 GLN A O 1
ATOM 1449 N N . VAL A 1 175 ? 2.274 1.233 4.594 1.00 95.62 175 VAL A N 1
ATOM 1450 C CA . VAL A 1 175 ? 2.025 1.978 3.353 1.00 95.62 175 VAL A CA 1
ATOM 1451 C C . VAL A 1 175 ? 2.670 3.366 3.369 1.00 95.62 175 VAL A C 1
ATOM 1453 O O . VAL A 1 175 ? 3.198 3.809 2.352 1.00 95.62 175 VAL A O 1
ATOM 1456 N N . ARG A 1 176 ? 2.743 4.051 4.512 1.00 91.44 176 ARG A N 1
ATOM 1457 C CA . ARG A 1 176 ? 3.477 5.323 4.564 1.00 91.44 176 ARG A CA 1
ATOM 1458 C C . ARG A 1 176 ? 4.963 5.124 4.269 1.00 91.44 176 ARG A C 1
ATOM 1460 O O . ARG A 1 176 ? 5.555 5.838 3.466 1.00 91.44 176 ARG A O 1
ATOM 1467 N N . SER A 1 177 ? 5.566 4.128 4.907 1.00 91.12 177 SER A N 1
ATOM 1468 C CA . SER A 1 177 ? 6.971 3.779 4.708 1.00 91.12 177 SER A CA 1
ATOM 1469 C C . SER A 1 177 ? 7.292 3.460 3.244 1.00 91.12 177 SER A C 1
ATOM 1471 O O . SER A 1 177 ? 8.257 3.971 2.671 1.00 91.12 177 SER A O 1
ATOM 1473 N N . MET A 1 178 ? 6.422 2.679 2.604 1.00 95.19 178 MET A N 1
ATOM 1474 C CA . MET A 1 178 ? 6.512 2.377 1.179 1.00 95.19 178 MET A CA 1
ATOM 1475 C C . MET A 1 178 ? 6.381 3.633 0.309 1.00 95.19 178 MET A C 1
ATOM 1477 O O . MET A 1 178 ? 7.122 3.776 -0.662 1.00 95.19 178 MET A O 1
ATOM 1481 N N . PHE A 1 179 ? 5.469 4.549 0.651 1.00 93.94 179 PHE A N 1
ATOM 1482 C CA . PHE A 1 179 ? 5.307 5.811 -0.069 1.00 93.94 179 PHE A CA 1
ATOM 1483 C C . PHE A 1 179 ? 6.575 6.668 0.002 1.00 93.94 179 PHE A C 1
ATOM 1485 O O . PHE A 1 179 ? 7.048 7.140 -1.029 1.00 93.94 179 PHE A O 1
ATOM 1492 N N . HIS A 1 180 ? 7.191 6.788 1.180 1.00 89.50 180 HIS A N 1
ATOM 1493 C CA . HIS A 1 180 ? 8.466 7.493 1.328 1.00 89.50 180 HIS A CA 1
ATOM 1494 C C . HIS A 1 180 ? 9.580 6.864 0.485 1.00 89.50 180 HIS A C 1
ATOM 1496 O O . HIS A 1 180 ? 10.308 7.583 -0.191 1.00 89.50 180 HIS A O 1
ATOM 1502 N N . ALA A 1 181 ? 9.676 5.531 0.445 1.00 91.38 181 ALA A N 1
ATOM 1503 C CA . ALA A 1 181 ? 10.638 4.854 -0.424 1.00 91.38 181 ALA A CA 1
ATOM 1504 C C . ALA A 1 181 ? 10.410 5.174 -1.911 1.00 91.38 181 ALA A C 1
ATOM 1506 O O . ALA A 1 181 ? 11.373 5.353 -2.653 1.00 91.38 181 ALA A O 1
ATOM 1507 N N . MET A 1 182 ? 9.152 5.274 -2.356 1.00 92.50 182 MET A N 1
ATOM 1508 C CA . MET A 1 182 ? 8.827 5.673 -3.732 1.00 92.50 182 MET A CA 1
ATOM 1509 C C . MET A 1 182 ? 9.241 7.117 -4.034 1.00 92.50 182 MET A C 1
ATOM 1511 O O . MET A 1 182 ? 9.762 7.375 -5.120 1.00 92.50 182 MET A O 1
ATOM 1515 N N . LEU A 1 183 ? 9.032 8.043 -3.091 1.00 88.19 183 LEU A N 1
ATOM 1516 C CA . LEU A 1 183 ? 9.453 9.441 -3.229 1.00 88.19 183 LEU A CA 1
ATOM 1517 C C . LEU A 1 183 ? 10.978 9.561 -3.299 1.00 88.19 183 LEU A C 1
ATOM 1519 O O . LEU A 1 183 ? 11.495 10.181 -4.227 1.00 88.19 183 LEU A O 1
ATOM 1523 N N . ASP A 1 184 ? 11.688 8.918 -2.373 1.00 87.25 184 ASP A N 1
ATOM 1524 C CA . ASP A 1 184 ? 13.150 8.955 -2.321 1.00 87.25 184 ASP A CA 1
ATOM 1525 C C . ASP A 1 184 ? 13.769 8.316 -3.567 1.00 87.25 184 ASP A C 1
ATOM 1527 O O . ASP A 1 184 ? 14.718 8.851 -4.141 1.00 87.25 184 ASP A O 1
ATOM 1531 N N . TRP A 1 185 ? 13.207 7.199 -4.037 1.00 89.62 185 TRP A N 1
ATOM 1532 C CA . TRP A 1 185 ? 13.638 6.574 -5.286 1.00 89.62 185 TRP A CA 1
ATOM 1533 C C . TRP A 1 185 ? 13.419 7.499 -6.491 1.00 89.62 185 TRP A C 1
ATOM 1535 O O . TRP A 1 185 ? 14.308 7.637 -7.332 1.00 89.62 185 TRP A O 1
ATOM 1545 N N . ALA A 1 186 ? 12.270 8.178 -6.565 1.00 84.81 186 ALA A N 1
ATOM 1546 C CA . ALA A 1 186 ? 11.990 9.123 -7.642 1.00 84.81 186 ALA A CA 1
ATOM 1547 C C . ALA A 1 186 ? 12.953 10.329 -7.623 1.00 84.81 186 ALA A C 1
ATOM 1549 O O . ALA A 1 186 ? 13.378 10.787 -8.685 1.00 84.81 186 ALA A O 1
ATOM 1550 N N . ASP A 1 187 ? 13.334 10.810 -6.437 1.00 76.81 187 ASP A N 1
ATOM 1551 C CA . ASP A 1 187 ? 14.244 11.948 -6.246 1.00 76.81 187 ASP A CA 1
ATOM 1552 C C . ASP A 1 187 ? 15.738 11.590 -6.415 1.00 76.81 187 ASP A C 1
ATOM 1554 O O . ASP A 1 187 ? 16.553 12.450 -6.762 1.00 76.81 187 ASP A O 1
ATOM 1558 N N . ALA A 1 188 ? 16.117 10.319 -6.234 1.00 63.75 188 ALA A N 1
ATOM 1559 C CA . ALA A 1 188 ? 17.490 9.834 -6.407 1.00 63.75 188 ALA A CA 1
ATOM 1560 C C . ALA A 1 188 ? 17.990 9.883 -7.867 1.00 63.75 188 ALA A C 1
ATOM 1562 O O . ALA A 1 188 ? 19.197 9.811 -8.115 1.00 63.75 188 ALA A O 1
ATOM 1563 N N . THR A 1 189 ? 17.088 10.045 -8.841 1.00 54.41 189 THR A N 1
ATOM 1564 C CA . THR A 1 189 ? 17.434 10.217 -10.258 1.00 54.41 189 THR A CA 1
ATOM 1565 C C . THR A 1 189 ? 17.603 11.711 -10.576 1.00 54.41 189 THR A C 1
ATOM 1567 O O . THR A 1 189 ? 16.666 12.493 -10.467 1.00 54.41 189 THR A O 1
ATOM 1570 N N . GLU A 1 190 ? 18.815 12.162 -10.929 1.00 52.28 190 GLU A N 1
ATOM 1571 C CA . GLU A 1 190 ? 19.115 13.590 -11.161 1.00 52.28 190 GLU A CA 1
ATOM 1572 C C . GLU A 1 190 ? 18.076 14.299 -12.071 1.00 52.28 190 GLU A C 1
ATOM 1574 O O . GLU A 1 190 ? 18.052 14.001 -13.269 1.00 52.28 190 GLU A O 1
ATOM 1579 N N . LYS A 1 191 ? 17.274 15.258 -11.534 1.00 43.28 191 LYS A N 1
ATOM 1580 C CA . LYS A 1 191 ? 16.678 16.477 -12.186 1.00 43.28 191 LYS A CA 1
ATOM 1581 C C . LYS A 1 191 ? 15.613 17.202 -11.306 1.00 43.28 191 LYS A C 1
ATOM 1583 O O . LYS A 1 191 ? 15.077 16.596 -10.395 1.00 43.28 191 LYS A O 1
ATOM 1588 N N . PRO A 1 192 ? 15.165 18.432 -11.671 1.00 41.28 192 PRO A N 1
ATOM 1589 C CA . PRO A 1 192 ? 15.727 19.772 -11.435 1.00 41.28 192 PRO A CA 1
ATOM 1590 C C . PRO A 1 192 ? 15.339 20.427 -10.074 1.00 41.28 192 PRO A C 1
ATOM 1592 O O . PRO A 1 192 ? 14.278 20.201 -9.505 1.00 41.28 192 PRO A O 1
ATOM 1595 N N . LYS A 1 193 ? 16.206 21.326 -9.582 1.00 44.28 193 LYS A N 1
ATOM 1596 C CA . LYS A 1 193 ? 16.302 21.864 -8.201 1.00 44.28 193 LYS A CA 1
ATOM 1597 C C . LYS A 1 193 ? 15.224 22.855 -7.696 1.00 44.28 193 LYS A C 1
ATOM 1599 O O . LYS A 1 193 ? 15.496 23.590 -6.750 1.00 44.28 193 LYS A O 1
ATOM 1604 N N . THR A 1 194 ? 14.008 22.908 -8.225 1.00 39.97 194 THR A N 1
ATOM 1605 C CA . THR A 1 194 ? 13.043 23.966 -7.832 1.00 39.97 194 THR A CA 1
ATOM 1606 C C . THR A 1 194 ? 11.709 23.403 -7.350 1.00 39.97 194 THR A C 1
ATOM 1608 O O . THR A 1 194 ? 10.721 23.477 -8.064 1.00 39.97 194 THR A O 1
ATOM 1611 N N . LYS A 1 195 ? 11.724 22.815 -6.140 1.00 49.75 195 LYS A N 1
ATOM 1612 C CA . LYS A 1 195 ? 10.595 22.517 -5.205 1.00 49.75 195 LYS A CA 1
ATOM 1613 C C . LYS A 1 195 ? 11.022 21.549 -4.075 1.00 49.75 195 LYS A C 1
ATOM 1615 O O . LYS A 1 195 ? 10.333 21.445 -3.067 1.00 49.75 195 LYS A O 1
ATOM 1620 N N . LYS A 1 196 ? 12.196 20.918 -4.218 1.00 49.38 196 LYS A N 1
ATOM 1621 C CA . LYS A 1 196 ? 12.796 19.896 -3.335 1.00 49.38 196 LYS A CA 1
ATOM 1622 C C . LYS A 1 196 ? 12.703 20.179 -1.825 1.00 49.38 196 LYS A C 1
ATOM 1624 O O . LYS A 1 196 ? 12.245 19.337 -1.070 1.00 49.38 196 LYS A O 1
ATOM 1629 N N . ALA A 1 197 ? 12.996 21.408 -1.394 1.00 51.34 197 ALA A N 1
ATOM 1630 C CA . ALA A 1 197 ? 12.971 21.762 0.029 1.00 51.34 197 ALA A CA 1
ATOM 1631 C C . ALA A 1 197 ? 11.577 21.673 0.688 1.00 51.34 197 ALA A C 1
ATOM 1633 O O . ALA A 1 197 ? 11.487 21.528 1.903 1.00 51.34 197 ALA A O 1
ATOM 1634 N N . ILE A 1 198 ? 10.486 21.782 -0.079 1.00 51.25 198 ILE A N 1
ATOM 1635 C CA . ILE A 1 198 ? 9.123 21.701 0.472 1.00 51.25 198 ILE A CA 1
ATOM 1636 C C . ILE A 1 198 ? 8.735 20.239 0.703 1.00 51.25 198 ILE A C 1
ATOM 1638 O O . ILE A 1 198 ? 8.128 19.931 1.727 1.00 51.25 198 ILE A O 1
ATOM 1642 N N . LEU A 1 199 ? 9.116 19.344 -0.213 1.00 56.22 199 LEU A N 1
ATOM 1643 C CA . LEU A 1 199 ? 8.803 17.921 -0.121 1.00 56.22 199 LEU A CA 1
ATOM 1644 C C . LEU A 1 199 ? 9.595 17.260 1.014 1.00 56.22 199 LEU A C 1
ATOM 1646 O O . LEU A 1 199 ? 8.985 16.629 1.870 1.00 56.22 199 LEU A O 1
ATOM 1650 N N . ASP A 1 200 ? 10.901 17.527 1.111 1.00 59.03 200 ASP A N 1
ATOM 1651 C CA . ASP A 1 200 ? 11.764 16.987 2.175 1.00 59.03 200 ASP A CA 1
ATOM 1652 C C . ASP A 1 200 ? 11.289 17.413 3.575 1.00 59.03 200 ASP A C 1
ATOM 1654 O O . ASP A 1 200 ? 11.223 16.610 4.507 1.00 59.03 200 ASP A O 1
ATOM 1658 N N . ASN A 1 201 ? 10.902 18.684 3.735 1.00 62.84 201 ASN A N 1
ATOM 1659 C CA . ASN A 1 201 ? 10.345 19.176 4.997 1.00 62.84 201 ASN A CA 1
ATOM 1660 C C . ASN A 1 201 ? 8.973 18.553 5.294 1.00 62.84 201 ASN A C 1
ATOM 1662 O O . ASN A 1 201 ? 8.680 18.234 6.443 1.00 62.84 201 ASN A O 1
ATOM 1666 N N . THR A 1 202 ? 8.150 18.329 4.266 1.00 58.84 202 THR A N 1
ATOM 1667 C CA . THR A 1 202 ? 6.833 17.696 4.424 1.00 58.84 202 THR A CA 1
ATOM 1668 C C . THR A 1 202 ? 6.959 16.230 4.839 1.00 58.84 202 THR A C 1
ATOM 1670 O O . THR A 1 202 ? 6.243 15.801 5.740 1.00 58.84 202 THR A O 1
ATOM 1673 N N . ILE A 1 203 ? 7.908 15.490 4.260 1.00 63.47 203 ILE A N 1
ATOM 1674 C CA . ILE A 1 203 ? 8.209 14.096 4.620 1.00 63.47 203 ILE A CA 1
ATOM 1675 C C . ILE A 1 203 ? 8.693 14.007 6.074 1.00 63.47 203 ILE A C 1
ATOM 1677 O O . ILE A 1 203 ? 8.199 13.190 6.850 1.00 63.47 203 ILE A O 1
ATOM 1681 N N . ASN A 1 204 ? 9.618 14.879 6.485 1.00 69.31 204 ASN A N 1
ATOM 1682 C CA . ASN A 1 204 ? 10.121 14.885 7.862 1.00 69.31 204 ASN A CA 1
ATOM 1683 C C . ASN A 1 204 ? 9.020 15.209 8.887 1.00 69.31 204 ASN A C 1
ATOM 1685 O O . ASN A 1 204 ? 8.931 14.551 9.929 1.00 69.31 204 ASN A O 1
ATOM 1689 N N . ASP A 1 205 ? 8.146 16.170 8.575 1.00 73.25 205 ASP A N 1
ATOM 1690 C CA . ASP A 1 205 ? 6.978 16.499 9.399 1.00 73.25 205 ASP A CA 1
ATOM 1691 C C . ASP A 1 205 ? 6.021 15.300 9.535 1.00 73.25 205 ASP A C 1
ATOM 1693 O O . ASP A 1 205 ? 5.516 15.032 10.629 1.00 73.25 205 ASP A O 1
ATOM 1697 N N . LEU A 1 206 ? 5.781 14.566 8.441 1.00 67.62 206 LEU A N 1
ATOM 1698 C CA . LEU A 1 206 ? 4.941 13.363 8.417 1.00 67.62 206 LEU A CA 1
ATOM 1699 C C . LEU A 1 206 ? 5.517 12.255 9.305 1.00 67.62 206 LEU A C 1
ATOM 1701 O O . LEU A 1 206 ? 4.802 11.686 10.131 1.00 67.62 206 LEU A O 1
ATOM 1705 N N . ILE A 1 207 ? 6.823 11.984 9.204 1.00 69.88 207 ILE A N 1
ATOM 1706 C CA . ILE A 1 207 ? 7.508 10.977 10.032 1.00 69.88 207 ILE A CA 1
ATOM 1707 C C . ILE A 1 207 ? 7.326 11.282 11.525 1.00 69.88 207 ILE A C 1
ATOM 1709 O O . ILE A 1 207 ? 7.005 10.385 12.308 1.00 69.88 207 ILE A O 1
ATOM 1713 N N . HIS A 1 208 ? 7.500 12.544 11.927 1.00 75.62 208 HIS A N 1
ATOM 1714 C CA . HIS A 1 208 ? 7.355 12.940 13.327 1.00 75.62 208 HIS A CA 1
ATOM 1715 C C . HIS A 1 208 ? 5.920 12.753 13.845 1.00 75.62 208 HIS A C 1
ATOM 1717 O O . HIS A 1 208 ? 5.720 12.226 14.946 1.00 75.62 208 HIS A O 1
ATOM 1723 N N . GLN A 1 209 ? 4.920 13.195 13.078 1.00 72.00 209 GLN A N 1
ATOM 1724 C CA . GLN A 1 209 ? 3.515 13.095 13.485 1.00 72.00 209 GLN A CA 1
ATOM 1725 C C . GLN A 1 209 ? 3.103 11.635 13.683 1.00 72.00 209 GLN A C 1
ATOM 1727 O O . GLN A 1 209 ? 2.440 11.297 14.664 1.00 72.00 209 GLN A O 1
ATOM 1732 N N . VAL A 1 210 ? 3.585 10.732 12.829 1.00 68.62 210 VAL A N 1
ATOM 1733 C CA . VAL A 1 210 ? 3.213 9.329 12.974 1.00 68.62 210 VAL A CA 1
ATOM 1734 C C . VAL A 1 210 ? 3.890 8.641 14.156 1.00 68.62 210 VAL A C 1
ATOM 1736 O O . VAL A 1 210 ? 3.212 7.938 14.897 1.00 68.62 210 VAL A O 1
ATOM 1739 N N . ASN A 1 211 ? 5.168 8.902 14.431 1.00 71.12 211 ASN A N 1
ATOM 1740 C CA . ASN A 1 211 ? 5.810 8.369 15.645 1.00 71.12 211 ASN A CA 1
ATOM 1741 C C . ASN A 1 211 ? 5.088 8.802 16.937 1.00 71.12 211 ASN A C 1
ATOM 1743 O O . ASN A 1 211 ? 5.235 8.180 17.991 1.00 71.12 211 ASN A O 1
ATOM 1747 N N . THR A 1 212 ? 4.345 9.909 16.880 1.00 73.38 212 THR A N 1
ATOM 1748 C CA . THR A 1 212 ? 3.536 10.396 18.001 1.00 73.38 212 THR A CA 1
ATOM 1749 C C . THR A 1 212 ? 2.182 9.694 18.072 1.00 73.38 212 THR A C 1
ATOM 1751 O O . THR A 1 212 ? 1.716 9.390 19.171 1.00 73.38 212 THR A O 1
ATOM 1754 N N . LEU A 1 213 ? 1.572 9.417 16.918 1.00 73.94 213 LEU A N 1
ATOM 1755 C CA . LEU A 1 213 ? 0.339 8.645 16.795 1.00 73.94 213 LEU A CA 1
ATOM 1756 C C . LEU A 1 213 ? 0.521 7.193 17.279 1.00 73.94 213 LEU A C 1
ATOM 1758 O O . LEU A 1 213 ? -0.331 6.692 18.009 1.00 73.94 213 LEU A O 1
ATOM 1762 N N . ASP A 1 214 ? 1.661 6.583 16.957 1.00 75.38 214 ASP A N 1
ATOM 1763 C CA . ASP A 1 214 ? 2.044 5.200 17.287 1.00 75.38 214 ASP A CA 1
ATOM 1764 C C . ASP A 1 214 ? 1.942 4.924 18.788 1.00 75.38 214 ASP A C 1
ATOM 1766 O O . ASP A 1 214 ? 1.091 4.177 19.268 1.00 75.38 214 ASP A O 1
ATOM 1770 N N . LYS A 1 215 ? 2.671 5.728 19.565 1.00 75.12 215 LYS A N 1
ATOM 1771 C CA . LYS A 1 215 ? 2.679 5.679 21.033 1.00 75.12 215 LYS A CA 1
ATOM 1772 C C . LYS A 1 215 ? 1.312 5.877 21.689 1.00 75.12 215 LYS A C 1
ATOM 1774 O O . LYS A 1 215 ? 1.194 5.670 22.900 1.00 75.12 215 LYS A O 1
ATOM 1779 N N . LYS A 1 216 ? 0.327 6.413 20.964 1.00 70.06 216 LYS A N 1
ATOM 1780 C CA . LYS A 1 216 ? -1.027 6.643 21.479 1.00 70.06 216 LYS A CA 1
ATOM 1781 C C . LYS A 1 216 ? -1.979 5.522 21.104 1.00 70.06 216 LYS A C 1
ATOM 1783 O O . LYS A 1 216 ? -2.814 5.188 21.936 1.00 70.06 216 LYS A O 1
ATOM 1788 N N . LEU A 1 217 ? -1.835 4.930 19.921 1.00 73.31 217 LEU A N 1
ATOM 1789 C CA . LEU A 1 217 ? -2.595 3.740 19.539 1.00 73.31 217 LEU A CA 1
ATOM 1790 C C . LEU A 1 217 ? -2.225 2.529 20.396 1.00 73.31 217 LEU A C 1
ATOM 1792 O O . LEU A 1 217 ? -3.129 1.832 20.843 1.00 73.31 217 LEU A O 1
ATOM 1796 N N . ASP A 1 218 ? -0.957 2.398 20.790 1.00 71.38 218 ASP A N 1
ATOM 1797 C CA . ASP A 1 218 ? -0.519 1.415 21.795 1.00 71.38 218 ASP A CA 1
ATOM 1798 C C . ASP A 1 218 ? -1.286 1.497 23.126 1.00 71.38 218 ASP A C 1
ATOM 1800 O O . ASP A 1 218 ? -1.363 0.523 23.868 1.00 71.38 218 ASP A O 1
ATOM 1804 N N . ARG A 1 219 ? -1.838 2.667 23.472 1.00 65.88 219 ARG A N 1
ATOM 1805 C CA . ARG A 1 219 ? -2.588 2.870 24.725 1.00 65.88 219 ARG A CA 1
ATOM 1806 C C . ARG A 1 219 ? -4.068 2.525 24.602 1.00 65.88 219 ARG A C 1
ATOM 1808 O O . ARG A 1 219 ? -4.753 2.488 25.620 1.00 65.88 219 ARG A O 1
ATOM 1815 N N . LEU A 1 220 ? -4.562 2.351 23.379 1.00 63.53 220 LEU A N 1
ATOM 1816 C CA . LEU A 1 220 ? -5.975 2.100 23.091 1.00 63.53 220 LEU A CA 1
ATOM 1817 C C . LEU A 1 220 ? -6.333 0.619 23.011 1.00 63.53 220 LEU A C 1
ATOM 1819 O O . LEU A 1 220 ? -7.521 0.285 22.967 1.00 63.53 220 LEU A O 1
ATOM 1823 N N . SER A 1 221 ? -5.308 -0.225 23.018 1.00 55.50 221 SER A N 1
ATOM 1824 C CA . SER A 1 221 ? -5.351 -1.668 22.811 1.00 55.50 221 SER A CA 1
ATOM 1825 C C . SER A 1 221 ? -5.187 -2.442 24.106 1.00 55.50 221 SER A C 1
ATOM 1827 O O . SER A 1 221 ? -5.824 -3.514 24.212 1.00 55.50 221 SER A O 1
#

Foldseek 3Di:
DPDPLLVVLLVLVVLCVVVVQWDFDPVLDDPPLVVVVLVVLLVLLVVVLVLLVCQVVCVDCNFVSLLVLQVSLLVLLLSLLVVVQSLCVRTGDQVLWVVGDDPPQHSVNSLVRSCVSSVPDPVVSVVVCVLSVVQSNVQVVVVQWDDPPSWIWGQRVNDTDIQHSVNSLVSSVSSLSSVVSSVVSVPVPDDDDPPVVVVVVSNVSSVVSSVSSNVSVVVSD

Radius of gyration: 18.17 Å; chains: 1; bounding box: 38×42×52 Å

Secondary structure (DSSP, 8-state):
---HHHHHHHHHHHHHHHTT-B---GGG--HHHHHHHHHHHHHHHHHHHHHHHTGGG-TT-HHHHHHHHHHHHHHHHHHHHHHHHHHHHHHB-GGGSTT---TT--HHHHHHHHHHHTT--HHHHHHHHHHTTHHHHHHHHTT-EEEETTEEEE-GGG--EEEEHHHHHHHHHHHHHHHHHHHHHHHTS----SSHHHHHHHHHHHHHHHHHHHHHHTTT-

pLDDT: mean 84.66, std 12.93, range [38.66, 97.81]

Organism: NCBI:txid859350

Sequence (221 aa):
MADSNYQAVLVILNDIEANGLYKFNKEYHDEEFFINFIEFEKSFTNSFEKVIQKIDAFETEKDEIVFFAVYSLMLYVNSHLQVFEKFLKIIINSAMIKGSFDEDTSLSQMIRKICNKMQYTEKLKNSIRGLFLVDFRDAIAHQKYIIKDGAITIYPKDQREQITLNELYDDALQVRSMFHAMLDWADATEKPKTKKAILDNTINDLIHQVNTLDKKLDRLS